Protein AF-A0A9P4R649-F1 (afdb_monomer_lite)

Organism: NCBI:txid682080

Radius of gyration: 27.43 Å; chains: 1; bounding box: 65×35×76 Å

Sequence (193 aa):
QYVDPAILAADLPTLTAQPEPQLADYHGGATSIAQLTAAKLKLYEWEYERWERRDIGKTNAAKHLYLIENKDTPHDRLTTLKKHLAPSDASRQRDLIVRYKNLQTPPRGKKIEEWLRSWVEVTNMCIAANVPETMGSRAQEDFLVACRTIDPEYGTSGPRALIVLEEAGSAIPSVEDYVSKSAQQSFALQQSN

Secondary structure (DSSP, 8-state):
----TTS-GGGS---PPPPPPPHHHHSTT--SGGGS-HHHHHHHHHHHHHHHTT-HHHHS-GGGGGGTTT--SHHHHHHHHHHHHSPPHHHHHHHHHHHHHHHTSPPSSS-HHHHHHHHHHHHHHHHHTT-GGGSTTHHHHHHHHHHTTT-TTHHHHHHHHHHHHHHTTPPPPPHHHHHHHHHHHHHHHHH--

Structure (mmCIF, N/CA/C/O backbone):
data_AF-A0A9P4R649-F1
#
_entry.id   AF-A0A9P4R649-F1
#
loop_
_atom_site.group_PDB
_atom_site.id
_atom_site.type_symbol
_atom_site.label_atom_id
_atom_site.label_alt_id
_atom_site.label_comp_id
_atom_site.label_asym_id
_atom_site.label_entity_id
_atom_site.label_seq_id
_atom_site.pdbx_PDB_ins_code
_atom_site.Cartn_x
_atom_site.Cartn_y
_atom_site.Cartn_z
_atom_site.occupancy
_atom_site.B_iso_or_equiv
_atom_site.auth_seq_id
_atom_site.auth_comp_id
_atom_site.auth_asym_id
_atom_site.auth_atom_id
_atom_site.pdbx_PDB_model_num
ATOM 1 N N . GLN A 1 1 ? 5.845 7.906 -24.563 1.00 53.00 1 GLN A N 1
ATOM 2 C CA . GLN A 1 1 ? 4.434 7.532 -24.350 1.00 53.00 1 GLN A CA 1
ATOM 3 C C . GLN A 1 1 ? 4.395 6.586 -23.155 1.00 53.00 1 GLN A C 1
ATOM 5 O O . GLN A 1 1 ? 5.318 5.791 -23.029 1.00 53.00 1 GLN A O 1
ATOM 10 N N . TYR A 1 2 ? 3.446 6.757 -22.235 1.00 52.22 2 TYR A N 1
ATOM 11 C CA . TYR A 1 2 ? 3.321 5.938 -21.021 1.00 52.22 2 TYR A CA 1
ATOM 12 C C . TYR A 1 2 ? 2.491 4.686 -21.333 1.00 52.22 2 TYR A C 1
ATOM 14 O O . TYR A 1 2 ? 1.495 4.798 -22.044 1.00 52.22 2 TYR A O 1
ATOM 22 N N . VAL A 1 3 ? 2.910 3.518 -20.837 1.00 60.03 3 VAL A N 1
ATOM 23 C CA . VAL A 1 3 ? 2.151 2.262 -20.955 1.00 60.03 3 VAL A CA 1
ATOM 24 C C . VAL A 1 3 ? 1.571 1.941 -19.599 1.00 60.03 3 VAL A C 1
ATOM 26 O O . VAL A 1 3 ? 2.323 1.634 -18.675 1.00 60.03 3 VAL A O 1
ATOM 29 N N . ASP A 1 4 ? 0.249 2.002 -19.492 1.00 68.06 4 ASP A N 1
ATOM 30 C CA . ASP A 1 4 ? -0.442 1.501 -18.315 1.00 68.06 4 ASP A CA 1
ATOM 31 C C . ASP A 1 4 ? -0.615 -0.026 -18.444 1.00 68.06 4 ASP A C 1
ATOM 33 O O . ASP A 1 4 ? -1.325 -0.490 -19.341 1.00 68.06 4 ASP A O 1
ATOM 37 N N . PRO A 1 5 ? 0.013 -0.835 -17.570 1.00 64.50 5 PRO A N 1
ATOM 38 C CA . PRO A 1 5 ? -0.128 -2.290 -17.583 1.00 64.50 5 PRO A CA 1
ATOM 39 C C . PRO A 1 5 ? -1.514 -2.781 -17.119 1.00 64.50 5 PRO A C 1
ATOM 41 O O . PRO A 1 5 ? -1.719 -3.987 -16.999 1.00 64.50 5 PRO A O 1
ATOM 44 N N . ALA A 1 6 ? -2.444 -1.891 -16.762 1.00 67.81 6 ALA A N 1
ATOM 45 C CA . ALA A 1 6 ? -3.839 -2.227 -16.479 1.00 67.81 6 ALA A CA 1
ATOM 46 C C . ALA A 1 6 ? -4.741 -2.217 -17.730 1.00 67.81 6 ALA A C 1
ATOM 48 O O . ALA A 1 6 ? -5.842 -2.760 -17.673 1.00 67.81 6 ALA A O 1
ATOM 49 N N . ILE A 1 7 ? -4.288 -1.639 -18.850 1.00 74.12 7 ILE A N 1
ATOM 50 C CA . ILE A 1 7 ? -5.046 -1.584 -20.109 1.00 74.12 7 ILE A CA 1
ATOM 51 C C . ILE A 1 7 ? -4.803 -2.869 -20.920 1.00 74.12 7 ILE A C 1
ATOM 53 O O . ILE A 1 7 ? -3.686 -3.403 -20.953 1.00 74.12 7 ILE A O 1
ATOM 57 N N . LEU A 1 8 ? -5.856 -3.378 -21.571 1.00 70.19 8 LEU A N 1
ATOM 58 C CA . LEU A 1 8 ? -5.776 -4.550 -22.445 1.00 70.19 8 LEU A CA 1
ATOM 59 C C . LEU A 1 8 ? -4.822 -4.285 -23.616 1.00 70.19 8 LEU A C 1
ATOM 61 O O . LEU A 1 8 ? -4.826 -3.209 -24.209 1.00 70.19 8 LEU A O 1
ATOM 65 N N . ALA A 1 9 ? -4.035 -5.297 -23.987 1.00 66.06 9 ALA A N 1
ATOM 66 C CA . ALA A 1 9 ? -3.040 -5.183 -25.057 1.00 66.06 9 ALA A CA 1
ATOM 67 C C . ALA A 1 9 ? -3.639 -4.728 -26.404 1.00 66.06 9 ALA A C 1
ATOM 69 O O . ALA A 1 9 ? -2.958 -4.062 -27.175 1.00 66.06 9 ALA A O 1
ATOM 70 N N . ALA A 1 10 ? -4.909 -5.062 -26.666 1.00 68.81 10 ALA A N 1
ATOM 71 C CA . ALA A 1 10 ? -5.627 -4.690 -27.886 1.00 68.81 10 ALA A CA 1
ATOM 72 C C . ALA A 1 10 ? -5.960 -3.189 -27.979 1.00 68.81 10 ALA A C 1
ATOM 74 O O . ALA A 1 10 ? -6.094 -2.669 -29.083 1.00 68.81 10 ALA A O 1
ATOM 75 N N . ASP A 1 11 ? -6.060 -2.502 -26.838 1.00 74.44 11 ASP A N 1
ATOM 76 C CA . ASP A 1 11 ? -6.449 -1.089 -26.757 1.00 74.44 11 ASP A CA 1
ATOM 77 C C . ASP A 1 11 ? -5.235 -0.158 -26.606 1.00 74.44 11 ASP A C 1
ATOM 79 O O . ASP A 1 11 ? -5.365 1.069 -26.591 1.00 74.44 11 ASP A O 1
ATOM 83 N N . LEU A 1 12 ? -4.035 -0.730 -26.480 1.00 67.50 12 LEU A N 1
ATOM 84 C CA . LEU A 1 12 ? -2.796 0.026 -26.389 1.00 67.50 12 LEU A CA 1
ATOM 85 C C . LEU A 1 12 ? -2.244 0.328 -27.787 1.00 67.50 12 LEU A C 1
ATOM 87 O O . LEU A 1 12 ? -2.227 -0.549 -28.652 1.00 67.50 12 LEU A O 1
ATOM 91 N N . PRO A 1 13 ? -1.715 1.544 -28.017 1.00 67.25 13 PRO A N 1
ATOM 92 C CA . PRO A 1 13 ? -0.959 1.809 -29.229 1.00 67.25 13 PRO A CA 1
ATOM 93 C C . PRO A 1 13 ? 0.225 0.838 -29.299 1.00 67.25 13 PRO A C 1
ATOM 95 O O . PRO A 1 13 ? 0.907 0.610 -28.297 1.00 67.25 13 PRO A O 1
ATOM 98 N N . THR A 1 14 ? 0.483 0.268 -30.478 1.00 62.91 14 THR A N 1
ATOM 99 C CA . THR A 1 14 ? 1.638 -0.609 -30.690 1.00 62.91 14 THR A CA 1
ATOM 100 C C . THR A 1 14 ? 2.917 0.190 -30.470 1.00 62.91 14 THR A C 1
ATOM 102 O O . THR A 1 14 ? 3.318 1.004 -31.299 1.00 62.91 14 THR A O 1
ATOM 105 N N . LEU A 1 15 ? 3.553 -0.026 -29.322 1.00 61.97 15 LEU A N 1
ATOM 106 C CA . LEU A 1 15 ? 4.810 0.616 -28.975 1.00 61.97 15 LEU A CA 1
ATOM 107 C C . LEU A 1 15 ? 5.950 -0.319 -29.336 1.00 61.97 15 LEU A C 1
ATOM 109 O O . LEU A 1 15 ? 6.267 -1.259 -28.609 1.00 61.97 15 LEU A O 1
ATOM 113 N N . THR A 1 16 ? 6.571 -0.044 -30.473 1.00 60.66 16 THR A N 1
ATOM 114 C CA . THR A 1 16 ? 7.840 -0.659 -30.840 1.00 60.66 16 THR A CA 1
ATOM 115 C C . THR A 1 16 ? 8.959 -0.038 -30.013 1.00 60.66 16 THR A C 1
ATOM 117 O O . THR A 1 16 ? 8.973 1.177 -29.778 1.00 60.66 16 THR A O 1
ATOM 120 N N . ALA A 1 17 ? 9.907 -0.870 -29.572 1.00 62.88 17 ALA A N 1
ATOM 121 C CA . ALA A 1 17 ? 11.129 -0.382 -28.950 1.00 62.88 17 ALA A CA 1
ATOM 122 C C . ALA A 1 17 ? 11.762 0.678 -29.863 1.00 62.88 17 ALA A C 1
ATOM 124 O O . ALA A 1 17 ? 11.872 0.480 -31.074 1.00 62.88 17 ALA A O 1
ATOM 125 N N . GLN A 1 18 ? 12.110 1.834 -29.294 1.00 67.19 18 GLN A N 1
ATOM 126 C CA . GLN A 1 18 ? 12.849 2.839 -30.050 1.00 67.19 18 GLN A CA 1
ATOM 127 C C . GLN A 1 18 ? 14.226 2.247 -30.381 1.00 67.19 18 GLN A C 1
ATOM 129 O O . GLN A 1 18 ? 14.852 1.681 -29.475 1.00 67.19 18 GLN A O 1
ATOM 134 N N . PRO A 1 19 ? 14.679 2.336 -31.642 1.00 73.00 19 PRO A N 1
ATOM 135 C CA . PRO A 1 19 ? 15.980 1.813 -32.025 1.00 73.00 19 PRO A CA 1
ATOM 136 C C . PRO A 1 19 ? 17.078 2.497 -31.206 1.00 73.00 19 PRO A C 1
ATOM 138 O O . PRO A 1 19 ? 16.958 3.668 -30.840 1.00 73.00 19 PRO A O 1
ATOM 141 N N . GLU A 1 20 ? 18.122 1.739 -30.880 1.00 80.88 20 GLU A N 1
ATOM 142 C CA . GLU A 1 20 ? 19.315 2.273 -30.228 1.00 80.88 20 GLU A CA 1
ATOM 143 C C . GLU A 1 20 ? 19.930 3.370 -31.112 1.00 80.88 20 GLU A C 1
ATOM 145 O O . GLU A 1 20 ? 20.161 3.097 -32.295 1.00 80.88 20 GLU A O 1
ATOM 150 N N . PRO A 1 21 ? 20.199 4.579 -30.579 1.00 84.44 21 PRO A N 1
ATOM 151 C CA . PRO A 1 21 ? 20.824 5.650 -31.347 1.00 84.44 21 PRO A CA 1
ATOM 152 C C . PRO A 1 21 ? 22.144 5.183 -31.962 1.00 84.44 21 PRO A C 1
ATOM 154 O O . PRO A 1 21 ? 23.010 4.676 -31.251 1.00 84.44 21 PRO A O 1
ATOM 157 N N . GLN A 1 22 ? 22.316 5.355 -33.271 1.00 85.25 22 GLN A N 1
ATOM 158 C CA . GLN A 1 22 ? 23.538 4.968 -33.968 1.00 85.25 22 GLN A CA 1
ATOM 159 C C . GLN A 1 22 ? 24.384 6.202 -34.276 1.00 85.25 22 GLN A C 1
ATOM 161 O O . GLN A 1 22 ? 23.875 7.260 -34.634 1.00 85.25 22 GLN A O 1
ATOM 166 N N . LEU A 1 23 ? 25.713 6.068 -34.234 1.00 83.69 23 LEU A N 1
ATOM 167 C CA . LEU A 1 23 ? 26.629 7.154 -34.623 1.00 83.69 23 LEU A CA 1
ATOM 168 C C . LEU A 1 23 ? 26.366 7.639 -36.064 1.00 83.69 23 LEU A C 1
ATOM 170 O O . LEU A 1 23 ? 26.504 8.830 -36.365 1.00 83.69 23 LEU A O 1
ATOM 174 N N . ALA A 1 24 ? 25.930 6.717 -36.928 1.00 83.81 24 ALA A N 1
ATOM 175 C CA . ALA A 1 24 ? 25.550 6.970 -38.313 1.00 83.81 24 ALA A CA 1
ATOM 176 C C . ALA A 1 24 ? 24.374 7.954 -38.464 1.00 83.81 24 ALA A C 1
ATOM 178 O O . ALA A 1 24 ? 24.309 8.651 -39.478 1.00 83.81 24 ALA A O 1
ATOM 179 N N . ASP A 1 25 ? 23.502 8.070 -37.455 1.00 82.62 25 ASP A N 1
ATOM 180 C CA . ASP A 1 25 ? 22.349 8.981 -37.463 1.00 82.62 25 ASP A CA 1
ATOM 181 C C . ASP A 1 25 ? 22.784 10.456 -37.372 1.00 82.62 25 ASP A C 1
ATOM 183 O O . ASP A 1 25 ? 22.100 11.358 -37.857 1.00 82.62 25 ASP A O 1
ATOM 187 N N . TYR A 1 26 ? 23.967 10.715 -36.805 1.00 80.69 26 TYR A N 1
ATOM 188 C CA . TYR A 1 26 ? 24.509 12.063 -36.607 1.00 80.69 26 TYR A CA 1
ATOM 189 C C . TYR A 1 26 ? 25.595 12.405 -37.634 1.00 80.69 26 TYR A C 1
ATOM 191 O O . TYR A 1 26 ? 25.851 13.585 -37.905 1.00 80.69 26 TYR A O 1
ATOM 199 N N . HIS A 1 27 ? 26.235 11.404 -38.240 1.00 79.00 27 HIS A N 1
ATOM 200 C CA . HIS A 1 27 ? 27.166 11.578 -39.352 1.00 79.00 27 HIS A CA 1
ATOM 201 C C . HIS A 1 27 ? 27.149 10.344 -40.264 1.00 79.00 27 HIS A C 1
ATOM 203 O O . HIS A 1 27 ? 27.545 9.260 -39.847 1.00 79.00 27 HIS A O 1
ATOM 209 N N . GLY A 1 28 ? 26.746 10.516 -41.528 1.00 80.06 28 GLY A N 1
ATOM 210 C CA . GLY A 1 28 ? 26.622 9.411 -42.483 1.00 80.06 28 GLY A CA 1
ATOM 211 C C . GLY A 1 28 ? 27.902 8.574 -42.581 1.00 80.06 28 GLY A C 1
ATOM 212 O O . GLY A 1 28 ? 28.984 9.110 -42.823 1.00 80.06 28 GLY A O 1
ATOM 213 N N . GLY A 1 29 ? 27.777 7.266 -42.349 1.00 74.94 29 GLY A N 1
ATOM 214 C CA . GLY A 1 29 ? 28.896 6.318 -42.371 1.00 74.94 29 GLY A CA 1
ATOM 215 C C . GLY A 1 29 ? 29.821 6.367 -41.151 1.00 74.94 29 GLY A C 1
ATOM 216 O O . GLY A 1 29 ? 30.878 5.739 -41.185 1.00 74.94 29 GLY A O 1
ATOM 217 N N . ALA A 1 30 ? 29.463 7.097 -40.088 1.00 77.25 30 ALA A N 1
ATOM 218 C CA . ALA A 1 30 ? 30.271 7.127 -38.879 1.00 77.25 30 ALA A CA 1
ATOM 219 C C . ALA A 1 30 ? 30.210 5.791 -38.127 1.00 77.25 30 ALA A C 1
ATOM 221 O O . ALA A 1 30 ? 29.139 5.307 -37.768 1.00 77.25 30 ALA A O 1
ATOM 222 N N . THR A 1 31 ? 31.382 5.226 -37.861 1.00 80.56 31 THR A N 1
ATOM 223 C CA . THR A 1 31 ? 31.583 3.995 -37.083 1.00 80.56 31 THR A CA 1
ATOM 224 C C . THR A 1 31 ? 32.325 4.255 -35.775 1.00 80.56 31 THR A C 1
ATOM 226 O O . THR A 1 31 ? 32.495 3.343 -34.970 1.00 80.56 31 THR A O 1
ATOM 229 N N . SER A 1 32 ? 32.774 5.495 -35.546 1.00 82.12 32 SER A N 1
ATOM 230 C CA . SER A 1 32 ? 33.517 5.892 -34.350 1.00 82.12 32 SER A CA 1
ATOM 231 C C . SER A 1 32 ? 33.129 7.288 -33.871 1.00 82.12 32 SER A C 1
ATOM 233 O O . SER A 1 32 ? 32.938 8.204 -34.671 1.00 82.12 32 SER A O 1
ATOM 235 N N . ILE A 1 33 ? 33.096 7.472 -32.547 1.00 82.06 33 ILE A N 1
ATOM 236 C CA . ILE A 1 33 ? 32.849 8.766 -31.889 1.00 82.06 33 ILE A CA 1
ATOM 237 C C . ILE A 1 33 ? 33.845 9.853 -32.315 1.00 82.06 33 ILE A C 1
ATOM 239 O O . ILE A 1 33 ? 33.506 11.032 -32.313 1.00 82.06 33 ILE A O 1
ATOM 243 N N . ALA A 1 34 ? 35.050 9.465 -32.746 1.00 83.44 34 ALA A N 1
ATOM 244 C CA . ALA A 1 34 ? 36.075 10.391 -33.225 1.00 83.44 34 ALA A CA 1
ATOM 245 C C . ALA A 1 34 ? 35.693 11.086 -34.546 1.00 83.44 34 ALA A C 1
ATOM 247 O O . ALA A 1 34 ? 36.282 12.103 -34.900 1.00 83.44 34 ALA A O 1
ATOM 248 N N . GLN A 1 35 ? 34.718 10.542 -35.280 1.00 83.50 35 GLN A N 1
ATOM 249 C CA . GLN A 1 35 ? 34.216 11.102 -36.538 1.00 83.50 35 GLN A CA 1
ATOM 250 C C . GLN A 1 35 ? 33.089 12.123 -36.309 1.00 83.50 35 GLN A C 1
ATOM 252 O O . GLN A 1 35 ? 32.627 12.765 -37.253 1.00 83.50 35 GLN A O 1
ATOM 257 N N . LEU A 1 36 ? 32.641 12.294 -35.061 1.00 84.88 36 LEU A N 1
ATOM 258 C CA . LEU A 1 36 ? 31.624 13.268 -34.685 1.00 84.88 36 LEU A CA 1
ATOM 259 C C . LEU A 1 36 ? 32.276 14.582 -34.252 1.00 84.88 36 LEU A C 1
ATOM 261 O O . LEU A 1 36 ? 33.288 14.614 -33.556 1.00 84.88 36 LEU A O 1
ATOM 265 N N . THR A 1 37 ? 31.653 15.700 -34.622 1.00 89.19 37 THR A N 1
ATOM 266 C CA . THR A 1 37 ? 32.001 16.996 -34.031 1.00 89.19 37 THR A CA 1
ATOM 267 C C . THR A 1 37 ? 31.576 17.028 -32.565 1.00 89.19 37 THR A C 1
ATOM 269 O O . THR A 1 37 ? 30.626 16.350 -32.176 1.00 89.19 37 THR A O 1
ATOM 272 N N . ALA A 1 38 ? 32.205 17.879 -31.750 1.00 87.50 38 ALA A N 1
ATOM 273 C CA . ALA A 1 38 ? 31.878 17.996 -30.325 1.00 87.50 38 ALA A CA 1
ATOM 274 C C . ALA A 1 38 ? 30.381 18.265 -30.053 1.00 87.50 38 ALA A C 1
AT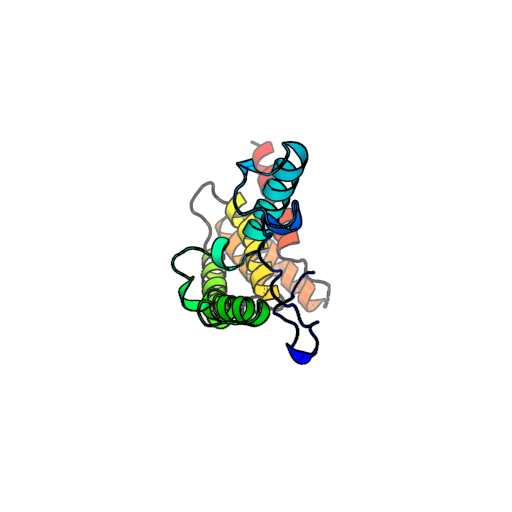OM 276 O O . ALA A 1 38 ? 29.830 17.775 -29.072 1.00 87.50 38 ALA A O 1
ATOM 277 N N . ALA A 1 39 ? 29.702 19.011 -30.934 1.00 87.31 39 ALA A N 1
ATOM 278 C CA . ALA A 1 39 ? 28.263 19.254 -30.828 1.00 87.31 39 ALA A CA 1
ATOM 279 C C . ALA A 1 39 ? 27.426 17.993 -31.115 1.00 87.31 39 ALA A C 1
ATOM 281 O O . ALA A 1 39 ? 26.457 17.728 -30.409 1.00 87.31 39 ALA A O 1
ATOM 282 N N . LYS A 1 40 ? 27.812 17.200 -32.123 1.00 86.94 40 LYS A N 1
ATOM 283 C CA . LYS A 1 40 ? 27.126 15.951 -32.485 1.00 86.94 40 LYS A CA 1
ATOM 284 C C . LYS A 1 40 ? 27.390 14.835 -31.479 1.00 86.94 40 LYS A C 1
ATOM 286 O O . LYS A 1 40 ? 26.475 14.083 -31.176 1.00 86.94 40 LYS A O 1
ATOM 291 N N . LEU A 1 41 ? 28.603 14.773 -30.926 1.00 87.38 41 LEU A N 1
ATOM 292 C CA . LEU A 1 41 ? 28.950 13.850 -29.850 1.00 87.38 41 LEU A CA 1
ATOM 293 C C . LEU A 1 41 ? 28.082 14.102 -28.613 1.00 87.38 41 LEU A C 1
ATOM 295 O O . LEU A 1 41 ? 27.449 13.176 -28.126 1.00 87.38 41 LEU A O 1
ATOM 299 N N . LYS A 1 42 ? 27.966 15.362 -28.171 1.00 87.50 42 LYS A N 1
ATOM 300 C CA . LYS A 1 42 ? 27.095 15.719 -27.039 1.00 87.50 42 LYS A CA 1
ATOM 301 C C . LYS A 1 42 ? 25.630 15.353 -27.272 1.00 87.50 42 LYS A C 1
ATOM 303 O O . LYS A 1 42 ? 24.946 14.949 -26.337 1.00 87.50 42 LYS A O 1
ATOM 308 N N . LEU A 1 43 ? 25.136 15.528 -28.499 1.00 86.88 43 LEU A N 1
ATOM 309 C CA . LEU A 1 43 ? 23.766 15.153 -28.840 1.00 86.88 43 LEU A CA 1
ATOM 310 C C . LEU A 1 43 ? 23.582 13.630 -28.802 1.00 86.88 43 LEU A C 1
ATOM 312 O O . LEU A 1 43 ? 22.635 13.163 -28.178 1.00 86.88 43 LEU A O 1
ATOM 316 N N . TYR A 1 44 ? 24.512 12.875 -29.394 1.00 87.19 44 TYR A N 1
ATOM 317 C CA . TYR A 1 44 ? 24.532 11.412 -29.333 1.00 87.19 44 TYR A CA 1
ATOM 318 C C . TYR A 1 44 ? 24.569 10.901 -27.888 1.00 87.19 44 TYR A C 1
ATOM 320 O O . TYR A 1 44 ? 23.746 10.073 -27.520 1.00 87.19 44 TYR A O 1
ATOM 328 N N . GLU A 1 45 ? 25.466 11.426 -27.048 1.00 87.00 45 GLU A N 1
ATOM 329 C CA . GLU A 1 45 ? 25.576 11.044 -25.633 1.00 87.00 45 GLU A CA 1
ATOM 330 C C . GLU A 1 45 ? 24.260 11.286 -24.882 1.00 87.00 45 GLU A C 1
ATOM 332 O O . GLU A 1 45 ? 23.772 10.400 -24.182 1.00 87.00 45 GLU A O 1
ATOM 337 N N . TRP A 1 46 ? 23.634 12.452 -25.075 1.00 86.81 46 TRP A N 1
ATOM 338 C CA . TRP A 1 46 ? 22.350 12.767 -24.450 1.00 86.81 46 TRP A CA 1
ATOM 339 C C . TRP A 1 46 ? 21.219 11.848 -24.925 1.00 86.81 46 TRP A C 1
ATOM 341 O O . TRP A 1 46 ? 20.409 11.395 -24.112 1.00 86.81 46 TRP A O 1
ATOM 351 N N . GLU A 1 47 ? 21.139 11.556 -26.226 1.00 84.12 47 GLU A N 1
ATOM 352 C CA . GLU A 1 47 ? 20.115 10.658 -26.767 1.00 84.12 47 GLU A CA 1
ATOM 353 C C . GLU A 1 47 ? 20.346 9.205 -26.349 1.00 84.12 47 GLU A C 1
ATOM 355 O O . GLU A 1 47 ? 19.382 8.527 -25.987 1.00 84.12 47 GLU A O 1
ATOM 360 N N . TYR A 1 48 ? 21.601 8.760 -26.299 1.00 84.50 48 TYR A N 1
ATOM 361 C CA . TYR A 1 48 ? 21.991 7.438 -25.826 1.00 84.50 48 TYR A CA 1
ATOM 362 C C . TYR A 1 48 ? 21.676 7.258 -24.339 1.00 84.50 48 TYR A C 1
ATOM 364 O O . TYR A 1 48 ? 20.988 6.305 -23.986 1.00 84.50 48 TYR A O 1
ATOM 372 N N . GLU A 1 49 ? 22.057 8.197 -23.463 1.00 81.88 49 GLU A N 1
ATOM 373 C CA . GLU A 1 49 ? 21.683 8.152 -22.040 1.00 81.88 49 GLU A CA 1
ATOM 374 C C . GLU A 1 49 ? 20.158 8.138 -21.852 1.00 81.88 49 GLU A C 1
ATOM 376 O O . GLU A 1 49 ? 19.605 7.447 -20.990 1.00 81.88 49 GLU A O 1
ATOM 381 N N . ARG A 1 50 ? 19.443 8.923 -22.662 1.00 81.44 50 ARG A N 1
ATOM 382 C CA . ARG A 1 50 ? 17.983 9.010 -22.612 1.00 81.44 50 ARG A CA 1
ATOM 383 C C . ARG A 1 50 ? 17.309 7.740 -23.128 1.00 81.44 50 ARG A C 1
ATOM 385 O O . ARG A 1 50 ? 16.230 7.407 -22.636 1.00 81.44 50 ARG A O 1
ATOM 392 N N . TRP A 1 51 ? 17.888 7.068 -24.118 1.00 81.62 51 TRP A N 1
ATOM 393 C CA . TRP A 1 51 ? 17.461 5.750 -24.584 1.00 81.62 51 TRP A CA 1
ATOM 394 C C . TRP A 1 51 ? 17.749 4.690 -23.515 1.00 81.62 51 TRP A C 1
ATOM 396 O O . TRP A 1 51 ? 16.845 3.957 -23.120 1.00 81.62 51 TRP A O 1
ATOM 406 N N . GLU A 1 52 ? 18.955 4.711 -22.950 1.00 76.25 52 GLU A N 1
ATOM 407 C CA . GLU A 1 52 ? 19.427 3.788 -21.923 1.00 76.25 52 GLU A CA 1
ATOM 408 C C . GLU A 1 52 ? 18.521 3.783 -20.686 1.00 76.25 52 GLU A C 1
ATOM 410 O O . GLU A 1 52 ? 18.107 2.725 -20.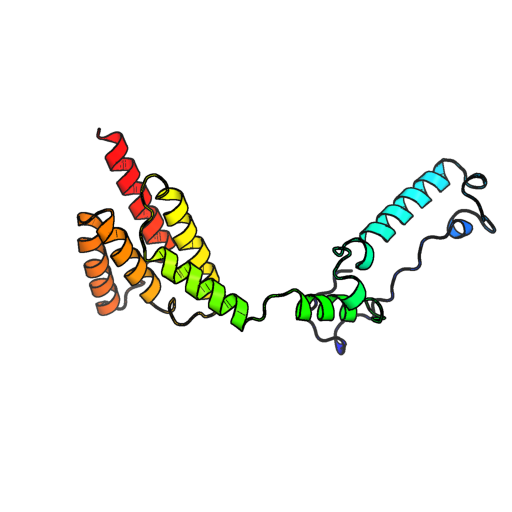216 1.00 76.25 52 GLU A O 1
ATOM 415 N N . ARG A 1 53 ? 18.139 4.967 -20.193 1.00 72.38 53 ARG A N 1
ATOM 416 C CA . ARG A 1 53 ? 17.231 5.105 -19.040 1.00 72.38 53 ARG A CA 1
ATOM 417 C C . ARG A 1 53 ? 15.805 4.626 -19.307 1.00 72.38 53 ARG A C 1
ATOM 419 O O . ARG A 1 53 ? 15.054 4.425 -18.356 1.00 72.38 53 ARG A O 1
ATOM 426 N N . ARG A 1 54 ? 15.392 4.507 -20.571 1.00 72.00 54 ARG A N 1
ATOM 427 C CA . ARG A 1 54 ? 14.055 4.012 -20.935 1.00 72.00 54 ARG A CA 1
ATOM 428 C C . ARG A 1 54 ? 14.010 2.509 -21.134 1.00 72.00 54 ARG A C 1
ATOM 430 O O . ARG A 1 54 ? 12.907 1.965 -21.203 1.00 72.00 54 ARG A O 1
ATOM 437 N N . ASP A 1 55 ? 15.158 1.850 -21.235 1.00 74.00 55 ASP A N 1
ATOM 438 C CA . ASP A 1 55 ? 15.174 0.405 -21.335 1.00 74.00 55 ASP A CA 1
ATOM 439 C C . ASP A 1 55 ? 14.775 -0.232 -19.994 1.00 74.00 55 ASP A C 1
ATOM 441 O O . ASP A 1 55 ? 15.363 0.005 -18.933 1.00 74.00 55 ASP A O 1
ATOM 445 N N . ILE A 1 56 ? 13.732 -1.059 -20.050 1.00 70.69 56 ILE A N 1
ATOM 446 C CA . ILE A 1 56 ? 13.195 -1.762 -18.880 1.00 70.69 56 ILE A CA 1
ATOM 447 C C . ILE A 1 56 ? 14.225 -2.773 -18.354 1.00 70.69 56 ILE A C 1
ATOM 449 O O . ILE A 1 56 ? 14.277 -3.019 -17.152 1.00 70.69 56 ILE A O 1
ATOM 453 N N . GLY A 1 57 ? 15.073 -3.331 -19.228 1.00 67.88 57 GLY A N 1
ATOM 454 C CA . GLY A 1 57 ? 16.164 -4.217 -18.827 1.00 67.88 57 GLY A CA 1
ATOM 455 C C . GLY A 1 57 ? 17.149 -3.515 -17.899 1.00 67.88 57 GLY A C 1
ATOM 456 O O . GLY A 1 57 ? 17.429 -4.002 -16.810 1.00 67.88 57 GLY A O 1
ATOM 457 N N . LYS A 1 58 ? 17.609 -2.322 -18.271 1.00 70.56 58 LYS A N 1
ATOM 458 C CA . LYS A 1 58 ? 18.599 -1.571 -17.481 1.00 70.56 58 LYS A CA 1
ATOM 459 C C . LYS A 1 58 ? 18.065 -0.968 -16.180 1.00 70.56 58 LYS A C 1
ATOM 461 O O . LYS A 1 58 ? 18.840 -0.732 -15.258 1.00 70.56 58 LYS A O 1
ATOM 466 N N . THR A 1 59 ? 16.758 -0.733 -16.082 1.00 71.06 59 THR A N 1
ATOM 467 C CA . THR A 1 59 ? 16.119 -0.201 -14.862 1.00 71.06 59 THR A CA 1
ATOM 468 C C . THR A 1 59 ? 15.642 -1.288 -13.893 1.00 71.06 59 THR A C 1
ATOM 470 O O . THR A 1 59 ? 15.335 -0.991 -12.738 1.00 71.06 59 THR A O 1
ATOM 473 N N . ASN A 1 60 ? 15.608 -2.552 -14.323 1.00 71.31 60 ASN A N 1
ATOM 474 C CA . ASN A 1 60 ? 15.252 -3.684 -13.475 1.00 71.31 60 ASN A CA 1
ATOM 475 C C . ASN A 1 60 ? 16.460 -4.178 -12.660 1.00 71.31 60 ASN A C 1
ATOM 477 O O . ASN A 1 60 ? 17.597 -4.188 -13.129 1.00 71.31 60 ASN A O 1
ATOM 481 N N . ALA A 1 61 ? 16.222 -4.652 -11.435 1.00 74.12 61 ALA A N 1
ATOM 482 C CA . ALA A 1 61 ? 17.265 -5.306 -10.655 1.00 74.12 61 ALA A CA 1
ATOM 483 C C . ALA A 1 61 ? 17.773 -6.551 -11.404 1.00 74.12 61 ALA A C 1
ATOM 485 O O . ALA A 1 61 ? 16.974 -7.389 -11.822 1.00 74.12 61 ALA A O 1
ATOM 486 N N . ALA A 1 62 ? 19.098 -6.713 -11.506 1.00 71.38 62 ALA A N 1
ATOM 487 C CA . ALA A 1 62 ? 19.746 -7.761 -12.311 1.00 71.38 62 ALA A CA 1
ATOM 488 C C . ALA A 1 62 ? 19.182 -9.179 -12.075 1.00 71.38 62 ALA A C 1
ATOM 490 O O . ALA A 1 62 ? 19.048 -9.976 -13.000 1.00 71.38 62 ALA A O 1
ATOM 491 N N . LYS A 1 63 ? 18.761 -9.474 -10.839 1.00 75.25 63 LYS A N 1
ATOM 492 C CA . LYS A 1 63 ? 18.153 -10.754 -10.443 1.00 75.25 63 LYS A CA 1
ATOM 493 C C . LYS A 1 63 ? 16.802 -11.067 -11.101 1.00 75.25 63 LYS A C 1
ATOM 495 O O . LYS A 1 63 ? 16.327 -12.183 -10.951 1.00 75.25 63 LYS A O 1
ATOM 500 N N . HIS A 1 64 ? 16.159 -10.117 -11.775 1.00 79.06 64 HIS A N 1
ATOM 501 C CA . HIS A 1 64 ? 14.838 -10.274 -12.396 1.00 79.06 64 HIS A CA 1
ATOM 502 C C . HIS A 1 64 ? 14.871 -10.165 -13.926 1.00 79.06 64 HIS A C 1
ATOM 504 O O . HIS A 1 64 ? 13.818 -10.235 -14.556 1.00 79.06 64 HIS A O 1
ATOM 510 N N . LEU A 1 65 ? 16.055 -10.025 -14.534 1.00 81.69 65 LEU A N 1
ATOM 511 C CA . LEU A 1 65 ? 16.207 -9.912 -15.990 1.00 81.69 65 LEU A CA 1
ATOM 512 C C . LEU A 1 65 ? 15.693 -11.150 -16.736 1.00 81.69 65 LEU A C 1
ATOM 514 O O . LEU A 1 65 ? 15.047 -11.013 -17.772 1.00 81.69 65 LEU A O 1
ATOM 518 N N . TYR A 1 66 ? 15.864 -12.340 -16.151 1.00 83.19 66 TYR A N 1
ATOM 519 C CA . TYR A 1 66 ? 15.370 -13.600 -16.718 1.00 83.19 66 TYR A CA 1
ATOM 520 C C . TYR A 1 66 ? 13.842 -13.618 -16.933 1.00 83.19 66 TYR A C 1
ATOM 522 O O . TYR A 1 66 ? 13.337 -14.384 -17.748 1.00 83.19 66 TYR A O 1
ATOM 530 N N . LEU A 1 67 ? 13.084 -12.773 -16.216 1.00 83.38 67 LEU A N 1
ATOM 531 C CA . LEU A 1 67 ? 11.626 -12.687 -16.359 1.00 83.38 67 LEU A CA 1
ATOM 532 C C . LEU A 1 67 ? 11.200 -11.987 -17.658 1.00 83.38 67 LEU A C 1
ATOM 534 O O . LEU A 1 67 ? 10.067 -12.169 -18.101 1.00 83.38 67 LEU A O 1
ATOM 538 N N . ILE A 1 68 ? 12.078 -11.177 -18.258 1.00 86.06 68 ILE A N 1
ATOM 539 C CA . ILE A 1 68 ? 11.758 -10.315 -19.407 1.00 86.06 68 ILE A CA 1
ATOM 540 C C . ILE A 1 68 ? 12.587 -10.610 -20.662 1.00 86.06 68 ILE A C 1
ATOM 542 O O . ILE A 1 68 ? 12.326 -10.010 -21.701 1.00 86.06 68 ILE A O 1
ATOM 546 N N . GLU A 1 69 ? 13.542 -11.539 -20.582 1.00 80.69 69 GLU A N 1
ATOM 547 C CA . GLU A 1 69 ? 14.496 -11.868 -21.651 1.00 80.69 69 GLU A CA 1
ATOM 548 C C . GLU A 1 69 ? 13.813 -12.309 -22.957 1.00 80.69 69 GLU A C 1
ATOM 550 O O . GLU A 1 69 ? 14.180 -11.849 -24.031 1.00 80.69 69 GLU A O 1
ATOM 555 N N . ASN A 1 70 ? 12.743 -13.104 -22.861 1.00 81.50 70 ASN A N 1
ATOM 556 C CA . ASN A 1 70 ? 11.991 -13.623 -24.015 1.00 81.50 70 ASN A CA 1
ATOM 557 C C . ASN A 1 70 ? 10.702 -12.832 -24.304 1.00 81.50 70 ASN A C 1
ATOM 559 O O . ASN A 1 70 ? 9.702 -13.408 -24.735 1.00 81.50 70 ASN A O 1
ATOM 563 N N . LYS A 1 71 ? 10.659 -11.542 -23.951 1.00 82.06 71 LYS A N 1
ATOM 564 C CA . LYS A 1 71 ? 9.477 -10.688 -24.137 1.00 82.06 71 LYS A CA 1
ATOM 565 C C . LYS A 1 71 ? 9.770 -9.601 -25.161 1.00 82.06 71 LYS A C 1
ATOM 567 O O . LYS A 1 71 ? 10.624 -8.738 -24.932 1.00 82.06 71 LYS A O 1
ATOM 572 N N . ASP A 1 72 ? 9.013 -9.634 -26.250 1.00 78.50 72 ASP A N 1
ATOM 573 C CA . ASP A 1 72 ? 9.240 -8.780 -27.418 1.00 78.50 72 ASP A CA 1
ATOM 574 C C . ASP A 1 72 ? 8.729 -7.354 -27.210 1.00 78.50 72 ASP A C 1
ATOM 576 O O . ASP A 1 72 ? 9.326 -6.397 -27.703 1.00 78.50 72 ASP A O 1
ATOM 580 N N . THR A 1 73 ? 7.649 -7.186 -26.441 1.00 78.81 73 THR A N 1
ATOM 581 C CA . THR A 1 73 ? 7.028 -5.874 -26.240 1.00 78.81 73 THR A CA 1
ATOM 582 C C . THR A 1 73 ? 7.280 -5.317 -24.835 1.00 78.81 73 THR A C 1
ATOM 584 O O . THR A 1 73 ? 7.308 -6.066 -23.851 1.00 78.81 73 THR A O 1
ATOM 587 N N . PRO A 1 74 ? 7.406 -3.983 -24.684 1.00 79.75 74 PRO A N 1
ATOM 588 C CA . PRO A 1 74 ? 7.435 -3.345 -23.370 1.00 79.75 74 PRO A CA 1
ATOM 589 C C . PRO A 1 74 ? 6.215 -3.695 -22.505 1.00 79.75 74 PRO A C 1
ATOM 591 O O . PRO A 1 74 ? 6.353 -3.845 -21.293 1.00 79.75 74 PRO A O 1
ATOM 594 N N . HIS A 1 75 ? 5.036 -3.871 -23.113 1.00 78.38 75 HIS A N 1
ATOM 595 C CA . HIS A 1 75 ? 3.820 -4.279 -22.403 1.00 78.38 75 HIS A CA 1
ATOM 596 C C . HIS A 1 75 ? 3.947 -5.684 -21.811 1.00 78.38 75 HIS A C 1
ATOM 598 O O . HIS A 1 75 ? 3.681 -5.864 -20.624 1.00 78.38 75 HIS A O 1
ATOM 604 N N . ASP A 1 76 ? 4.444 -6.655 -22.579 1.00 78.81 76 ASP A N 1
ATOM 605 C CA . ASP A 1 76 ? 4.656 -8.019 -22.089 1.00 78.81 76 ASP A CA 1
ATOM 606 C C . ASP A 1 76 ? 5.692 -8.067 -20.966 1.00 78.81 76 ASP A C 1
ATOM 608 O O . ASP A 1 76 ? 5.514 -8.789 -19.979 1.00 78.81 76 ASP A O 1
ATOM 612 N N . ARG A 1 77 ? 6.761 -7.268 -21.086 1.00 84.31 77 ARG A N 1
ATOM 613 C CA . ARG A 1 77 ? 7.777 -7.105 -20.037 1.00 84.31 77 ARG A CA 1
ATOM 614 C C . ARG A 1 77 ? 7.150 -6.559 -18.757 1.00 84.31 77 ARG A C 1
ATOM 616 O O . ARG A 1 77 ? 7.310 -7.165 -17.700 1.00 84.31 77 ARG A O 1
ATOM 623 N N . LEU A 1 78 ? 6.390 -5.466 -18.845 1.00 80.88 78 LEU A N 1
ATOM 624 C CA . LEU A 1 78 ? 5.741 -4.830 -17.692 1.00 80.88 78 LEU A CA 1
ATOM 625 C C . LEU A 1 78 ? 4.685 -5.731 -17.048 1.00 80.88 78 LEU A C 1
ATOM 627 O O . LEU A 1 78 ? 4.668 -5.867 -15.827 1.00 80.88 78 LEU A O 1
ATOM 631 N N . THR A 1 79 ? 3.844 -6.391 -17.841 1.00 79.25 79 THR A N 1
ATOM 632 C CA . THR A 1 79 ? 2.816 -7.311 -17.336 1.00 79.25 79 THR A CA 1
ATOM 633 C C . THR A 1 79 ? 3.440 -8.536 -16.665 1.00 79.25 79 THR A C 1
ATOM 635 O O . THR A 1 79 ? 2.979 -8.969 -15.607 1.00 79.25 79 THR A O 1
ATOM 638 N N . THR A 1 80 ? 4.537 -9.064 -17.218 1.00 82.44 80 THR A N 1
ATOM 639 C CA . THR A 1 80 ? 5.274 -10.185 -16.613 1.00 82.44 80 THR A CA 1
ATOM 640 C C . THR A 1 80 ? 5.937 -9.767 -15.303 1.00 82.44 80 THR A C 1
ATOM 642 O O . THR A 1 80 ? 5.776 -10.449 -14.291 1.00 82.44 80 THR A O 1
ATOM 645 N N . LEU A 1 81 ? 6.614 -8.616 -15.274 1.00 82.00 81 LEU A N 1
ATOM 646 C CA . LEU A 1 81 ? 7.193 -8.081 -14.040 1.00 82.00 81 LEU A CA 1
ATOM 647 C C . LEU A 1 81 ? 6.116 -7.820 -12.987 1.00 82.00 81 LEU A C 1
ATOM 649 O O . LEU A 1 81 ? 6.284 -8.228 -11.843 1.00 82.00 81 LEU A O 1
ATOM 653 N N . LYS A 1 82 ? 4.978 -7.235 -13.370 1.00 79.38 82 LYS A N 1
ATOM 654 C CA . LYS A 1 82 ? 3.829 -7.041 -12.477 1.00 79.38 82 LYS A CA 1
ATOM 655 C C . LYS A 1 82 ? 3.346 -8.375 -11.908 1.00 79.38 82 LYS A C 1
ATOM 657 O O . LYS A 1 82 ? 3.184 -8.482 -10.704 1.00 79.38 82 LYS A O 1
ATOM 662 N N . LYS A 1 83 ? 3.191 -9.415 -12.728 1.00 78.88 83 LYS A N 1
ATOM 663 C CA . LYS A 1 83 ? 2.744 -10.741 -12.268 1.00 78.88 83 LYS A CA 1
ATOM 664 C C . LYS A 1 83 ? 3.711 -11.405 -11.278 1.00 78.88 83 LYS A C 1
ATOM 666 O O . LYS A 1 83 ? 3.260 -12.096 -10.371 1.00 78.88 83 LYS A O 1
ATOM 671 N N . HIS A 1 84 ? 5.017 -11.247 -11.482 1.00 72.25 84 HIS A N 1
ATOM 672 C CA . HIS A 1 84 ? 6.041 -11.957 -10.707 1.00 72.25 84 HIS A CA 1
ATOM 673 C C . HIS A 1 84 ? 6.586 -11.168 -9.511 1.00 72.25 84 HIS A C 1
ATOM 675 O O . HIS A 1 84 ? 7.062 -11.779 -8.556 1.00 72.25 84 HIS A O 1
ATOM 681 N N . LEU A 1 85 ? 6.552 -9.835 -9.569 1.00 74.50 85 LEU A N 1
ATOM 682 C CA . LEU A 1 85 ? 7.128 -8.949 -8.554 1.00 74.50 85 LEU A CA 1
ATOM 683 C C . LEU A 1 85 ? 6.074 -8.197 -7.746 1.00 74.50 85 LEU A C 1
ATOM 685 O O . LEU A 1 85 ? 6.382 -7.764 -6.636 1.00 74.50 85 LEU A O 1
ATOM 689 N N . ALA A 1 86 ? 4.846 -8.041 -8.254 1.00 67.88 86 ALA A N 1
ATOM 690 C CA . ALA A 1 86 ? 3.765 -7.590 -7.393 1.00 67.88 86 ALA A CA 1
ATOM 691 C C . ALA A 1 86 ? 3.391 -8.748 -6.455 1.00 67.88 86 ALA A C 1
ATOM 693 O O . ALA A 1 86 ? 3.144 -9.863 -6.930 1.00 67.88 86 ALA A O 1
ATOM 694 N N . PRO A 1 87 ? 3.327 -8.523 -5.132 1.00 63.78 87 PRO A N 1
ATOM 695 C CA . PRO A 1 87 ? 2.676 -9.466 -4.240 1.00 63.78 87 PRO A CA 1
ATOM 696 C C . PRO A 1 87 ? 1.286 -9.775 -4.798 1.00 63.78 87 PRO A C 1
ATOM 698 O O . PRO A 1 87 ? 0.567 -8.848 -5.177 1.00 63.78 87 PRO A O 1
ATOM 701 N N . SER A 1 88 ? 0.904 -11.056 -4.860 1.00 64.31 88 SER A N 1
ATOM 702 C CA . SER A 1 88 ? -0.476 -11.404 -5.216 1.00 64.31 88 SER A CA 1
ATOM 703 C C . SER A 1 88 ? -1.435 -10.622 -4.318 1.00 64.31 88 SER A C 1
ATOM 705 O O . SER A 1 88 ? -1.108 -10.386 -3.150 1.00 64.31 88 SER A O 1
ATOM 707 N N . ASP A 1 89 ? -2.608 -10.237 -4.823 1.00 66.88 89 ASP A N 1
ATOM 708 C CA . ASP A 1 89 ? -3.587 -9.506 -4.009 1.00 66.88 89 ASP A CA 1
ATOM 709 C C . ASP A 1 89 ? -3.872 -10.233 -2.689 1.00 66.88 89 ASP A C 1
ATOM 711 O O . ASP A 1 89 ? -3.912 -9.601 -1.640 1.00 66.88 89 ASP A O 1
ATOM 715 N N . ALA A 1 90 ? -3.899 -11.570 -2.710 1.00 67.94 90 ALA A N 1
ATOM 716 C CA . ALA A 1 90 ? -4.036 -12.400 -1.518 1.00 67.94 90 ALA A CA 1
ATOM 717 C C . ALA A 1 90 ? -2.834 -12.317 -0.556 1.00 67.94 90 ALA A C 1
ATOM 719 O O . ALA A 1 90 ? -3.018 -12.313 0.659 1.00 67.94 90 ALA A O 1
ATOM 720 N N . SER A 1 91 ? -1.595 -12.267 -1.057 1.00 75.50 91 SER A N 1
ATOM 721 C CA . SER A 1 91 ? -0.404 -12.075 -0.212 1.00 75.50 91 SER A CA 1
ATOM 722 C C . SER A 1 91 ? -0.394 -10.682 0.412 1.00 75.50 91 SER A C 1
ATOM 724 O O . SER A 1 91 ? -0.181 -10.555 1.613 1.00 75.50 91 SER A O 1
ATOM 726 N N . ARG A 1 92 ? -0.705 -9.650 -0.380 1.00 77.12 92 ARG A N 1
ATOM 727 C CA . ARG A 1 92 ? -0.831 -8.271 0.102 1.00 77.12 92 ARG A CA 1
ATOM 728 C C . ARG A 1 92 ? -1.931 -8.149 1.154 1.00 77.12 92 ARG A C 1
ATOM 730 O O . ARG A 1 92 ? -1.724 -7.501 2.171 1.00 77.12 92 ARG A O 1
ATOM 737 N N . GLN A 1 93 ? -3.069 -8.806 0.937 1.00 80.19 93 GLN A N 1
ATOM 738 C CA . GLN A 1 93 ? -4.179 -8.828 1.884 1.00 80.19 93 GLN A CA 1
ATOM 739 C C . GLN A 1 93 ? -3.787 -9.516 3.197 1.00 80.19 93 GLN A C 1
ATOM 741 O O . GLN A 1 93 ? -4.054 -8.972 4.262 1.00 80.19 93 GLN A O 1
ATOM 746 N N . ARG A 1 94 ? -3.091 -10.662 3.146 1.00 84.38 94 ARG A N 1
ATOM 747 C CA . ARG A 1 94 ? -2.575 -11.328 4.357 1.00 84.38 94 ARG A CA 1
ATOM 748 C C . ARG A 1 94 ? -1.592 -10.447 5.123 1.00 84.38 94 ARG A C 1
ATOM 750 O O . ARG A 1 94 ? -1.724 -10.320 6.336 1.00 84.38 94 ARG A O 1
ATOM 757 N N . ASP A 1 95 ? -0.653 -9.809 4.430 1.00 86.81 95 ASP A N 1
ATOM 758 C CA . ASP A 1 95 ? 0.307 -8.897 5.059 1.00 86.81 95 ASP A CA 1
ATOM 759 C C . ASP A 1 95 ? -0.396 -7.695 5.703 1.00 86.81 95 ASP A C 1
ATOM 761 O O . ASP A 1 95 ? -0.054 -7.303 6.820 1.00 86.81 95 ASP A O 1
ATOM 765 N N . LEU A 1 96 ? -1.403 -7.128 5.030 1.00 88.88 96 LEU A N 1
ATOM 766 C CA . LEU A 1 96 ? -2.220 -6.043 5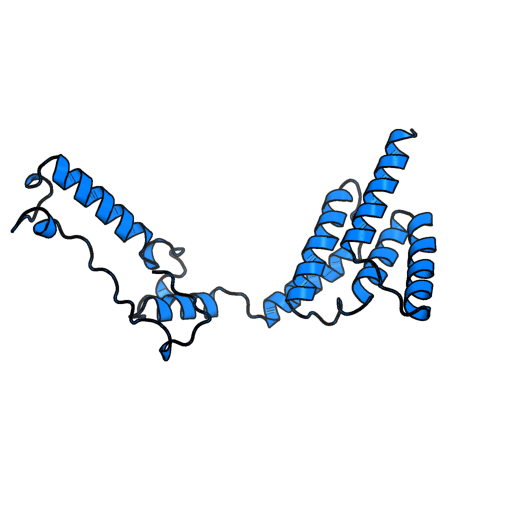.572 1.00 88.88 96 LEU A CA 1
ATOM 767 C C . LEU A 1 96 ? -2.998 -6.482 6.814 1.00 88.88 96 LEU A C 1
ATOM 769 O O . LEU A 1 96 ? -2.973 -5.763 7.808 1.00 88.88 96 LEU A O 1
ATOM 773 N N . ILE A 1 97 ? -3.598 -7.676 6.808 1.00 88.81 97 ILE A N 1
ATOM 774 C CA . ILE A 1 97 ? -4.286 -8.241 7.980 1.00 88.81 97 ILE A CA 1
ATOM 775 C C . ILE A 1 97 ? -3.315 -8.382 9.158 1.00 88.81 97 ILE A C 1
ATOM 777 O O . ILE A 1 97 ? -3.646 -7.988 10.275 1.00 88.81 97 ILE A O 1
ATOM 781 N N . VAL A 1 98 ? -2.101 -8.892 8.928 1.00 91.56 98 VAL A N 1
ATOM 782 C CA . VAL A 1 98 ? -1.084 -9.023 9.985 1.00 91.56 98 VAL A CA 1
ATOM 783 C C . VAL A 1 98 ? -0.691 -7.653 10.543 1.00 91.56 98 VAL A C 1
ATOM 785 O O . VAL A 1 98 ? -0.659 -7.470 11.760 1.00 91.56 98 VAL A O 1
ATOM 788 N N . ARG A 1 99 ? -0.431 -6.666 9.676 1.00 90.50 99 ARG A N 1
ATOM 789 C CA . ARG A 1 99 ? -0.114 -5.291 10.102 1.00 90.50 99 ARG A CA 1
ATOM 790 C C . ARG A 1 99 ? -1.259 -4.675 10.899 1.00 90.50 99 ARG A C 1
ATOM 792 O O . ARG A 1 99 ? -1.012 -4.091 11.948 1.00 90.50 99 ARG A O 1
ATOM 799 N N . TYR A 1 100 ? -2.492 -4.854 10.438 1.00 92.38 100 TYR A N 1
ATOM 800 C CA . TYR A 1 100 ? -3.686 -4.357 11.109 1.00 92.38 100 TYR A CA 1
ATOM 801 C C . TYR A 1 100 ? -3.877 -4.994 12.490 1.00 92.38 100 TYR A C 1
ATOM 803 O O . TYR A 1 100 ? -4.107 -4.296 13.473 1.00 92.38 100 TYR A O 1
ATOM 811 N N . LYS A 1 101 ? -3.684 -6.311 12.613 1.00 90.88 101 LYS A N 1
ATOM 812 C CA . LYS A 1 101 ? -3.754 -6.999 13.910 1.00 90.88 101 LYS A CA 1
ATOM 813 C C . LYS A 1 101 ? -2.675 -6.535 14.884 1.00 90.88 101 LYS A C 1
ATOM 815 O O . LYS A 1 101 ? -2.953 -6.398 16.073 1.00 90.88 101 LYS A O 1
ATOM 820 N N . ASN A 1 102 ? -1.479 -6.219 14.392 1.00 90.25 102 ASN A N 1
ATOM 821 C CA . ASN A 1 102 ? -0.424 -5.655 15.231 1.00 90.25 102 ASN A CA 1
ATOM 822 C C . ASN A 1 102 ? -0.786 -4.265 15.779 1.00 90.25 102 ASN A C 1
ATOM 824 O O . ASN A 1 102 ? -0.381 -3.948 16.892 1.00 90.25 102 ASN A O 1
ATOM 828 N N . LEU A 1 103 ? -1.571 -3.460 15.052 1.00 90.25 103 LEU A N 1
ATOM 829 C CA . LEU A 1 103 ? -2.011 -2.139 15.520 1.00 90.25 103 LEU A CA 1
ATOM 830 C C . LEU A 1 103 ? -2.961 -2.205 16.713 1.00 90.25 103 LEU A C 1
ATOM 832 O O . LEU A 1 103 ? -2.906 -1.335 17.580 1.00 90.25 103 LEU A O 1
ATOM 836 N N . GLN A 1 104 ? -3.774 -3.260 16.793 1.00 89.94 104 GLN A N 1
ATOM 837 C CA . GLN A 1 104 ? -4.666 -3.505 17.931 1.00 89.94 104 GLN A CA 1
ATOM 838 C C . GLN A 1 104 ? -3.881 -3.723 19.237 1.00 89.94 104 GLN A C 1
ATOM 840 O O . GLN A 1 104 ? -4.438 -3.584 20.324 1.00 89.94 104 GLN A O 1
ATOM 845 N N . THR A 1 105 ? -2.580 -4.032 19.142 1.00 85.94 105 THR A N 1
ATOM 846 C CA . THR A 1 105 ? -1.681 -4.091 20.295 1.00 85.94 105 THR A CA 1
ATOM 847 C C . THR A 1 105 ? -0.931 -2.760 20.452 1.00 85.94 105 THR A C 1
ATOM 849 O O . THR A 1 105 ? -0.190 -2.358 19.553 1.00 85.94 105 THR A O 1
ATOM 852 N N . PRO A 1 106 ? -1.058 -2.079 21.599 1.00 79.44 106 PRO A N 1
ATOM 853 C CA . PRO A 1 106 ? -0.386 -0.807 21.847 1.00 79.44 106 PRO A CA 1
ATOM 854 C C . PRO A 1 106 ? 1.141 -0.947 21.853 1.00 79.44 106 PRO A C 1
ATOM 856 O O . PRO A 1 106 ? 1.673 -1.946 22.358 1.00 79.44 106 PRO A O 1
ATOM 859 N N . PRO A 1 107 ? 1.883 0.066 21.376 1.00 80.69 107 PRO A N 1
ATOM 860 C CA . PRO A 1 107 ? 3.333 0.064 21.442 1.00 80.69 107 PRO A CA 1
ATOM 861 C C . PRO A 1 107 ? 3.803 0.199 22.893 1.00 80.69 107 PRO A C 1
ATOM 863 O O . PRO A 1 107 ? 3.270 0.977 23.682 1.00 80.69 107 PRO A O 1
ATOM 866 N N . ARG A 1 108 ? 4.878 -0.510 23.247 1.00 70.75 108 ARG A N 1
ATOM 867 C CA . ARG A 1 108 ? 5.548 -0.311 24.539 1.00 70.75 108 ARG A CA 1
ATOM 868 C C . ARG A 1 108 ? 6.453 0.926 24.458 1.00 70.75 108 ARG A C 1
ATOM 870 O O . ARG A 1 108 ? 7.453 0.910 23.742 1.00 70.75 108 ARG A O 1
ATOM 877 N N . GLY A 1 109 ? 6.130 1.983 25.205 1.00 67.94 109 GLY A N 1
ATOM 878 C CA . GLY A 1 109 ? 6.976 3.175 25.365 1.00 67.94 109 GLY A CA 1
ATOM 879 C C . GLY A 1 109 ? 6.701 4.310 24.365 1.00 67.94 109 GLY A C 1
ATOM 880 O O . GLY A 1 109 ? 5.571 4.526 23.948 1.00 67.94 109 GLY A O 1
ATOM 881 N N . LYS A 1 110 ? 7.737 5.073 23.984 1.00 59.03 110 LYS A N 1
ATOM 882 C CA . LYS A 1 110 ? 7.630 6.379 23.286 1.00 59.03 110 LYS A CA 1
ATOM 883 C C . LYS A 1 110 ? 7.234 6.330 21.795 1.00 59.03 110 LYS A C 1
ATOM 885 O O . LYS A 1 110 ? 7.465 7.295 21.077 1.00 59.03 110 LYS A O 1
ATOM 890 N N . LYS A 1 111 ? 6.655 5.232 21.304 1.00 76.88 111 LYS A N 1
ATOM 891 C CA . LYS A 1 111 ? 6.292 5.064 19.879 1.00 76.88 111 LYS A CA 1
ATOM 892 C C . LYS A 1 111 ? 4.817 5.356 19.571 1.00 76.88 111 LYS A C 1
ATOM 894 O O . LYS A 1 111 ? 4.312 4.925 18.542 1.00 76.88 111 LYS A O 1
ATOM 899 N N . ILE A 1 112 ? 4.119 6.071 20.455 1.00 78.75 112 ILE A N 1
ATOM 900 C CA . ILE A 1 112 ? 2.676 6.338 20.335 1.00 78.75 112 ILE A CA 1
ATOM 901 C C . ILE A 1 112 ? 2.363 7.140 19.063 1.00 78.75 112 ILE A C 1
ATOM 903 O O . ILE A 1 112 ? 1.491 6.736 18.309 1.00 78.75 112 ILE A O 1
ATOM 907 N N . GLU A 1 113 ? 3.119 8.196 18.756 1.00 79.56 113 GLU A N 1
ATOM 908 C CA . GLU A 1 113 ? 2.916 9.004 17.537 1.00 79.56 113 GLU A CA 1
ATOM 909 C C . GLU A 1 113 ? 3.104 8.203 16.239 1.00 79.56 113 GLU A C 1
ATOM 911 O O . GLU A 1 113 ? 2.355 8.338 15.273 1.00 79.56 113 GLU A O 1
ATOM 916 N N . GLU A 1 114 ? 4.116 7.334 16.209 1.00 84.06 114 GLU A N 1
ATOM 917 C CA . GLU A 1 114 ? 4.368 6.440 15.076 1.00 84.06 114 GLU A CA 1
ATOM 918 C C . GLU A 1 114 ? 3.240 5.413 14.921 1.00 84.06 114 GLU A C 1
ATOM 920 O O . GLU A 1 114 ? 2.801 5.123 13.808 1.00 84.06 114 GLU A O 1
ATOM 925 N N . TRP A 1 115 ? 2.729 4.908 16.040 1.00 87.88 115 TRP A N 1
ATOM 926 C CA . TRP A 1 115 ? 1.600 3.989 16.077 1.00 87.88 115 TRP A CA 1
ATOM 927 C C . TRP A 1 115 ? 0.289 4.648 15.633 1.00 87.88 115 TRP A C 1
ATOM 929 O O . TRP A 1 115 ? -0.415 4.070 14.810 1.00 87.88 115 TRP A O 1
ATOM 939 N N . LEU A 1 116 ? 0.001 5.875 16.077 1.00 85.06 116 LEU A N 1
ATOM 940 C CA . LEU A 1 116 ? -1.149 6.668 15.628 1.00 85.06 116 LEU A CA 1
ATOM 941 C C . LEU A 1 116 ? -1.105 6.926 14.117 1.00 85.06 116 LEU A C 1
ATOM 943 O O . LEU A 1 116 ? -2.098 6.723 13.419 1.00 85.06 116 LEU A O 1
ATOM 947 N N . ARG A 1 117 ? 0.065 7.294 13.581 1.00 85.31 117 ARG A N 1
ATOM 948 C CA . ARG A 1 117 ? 0.255 7.442 12.130 1.00 85.31 117 ARG A CA 1
ATOM 949 C C . ARG A 1 117 ? 0.023 6.123 11.391 1.00 85.31 117 ARG A C 1
ATOM 951 O O . ARG A 1 117 ? -0.639 6.105 10.356 1.00 85.31 117 ARG A O 1
ATOM 958 N N . SER A 1 118 ? 0.528 5.023 11.949 1.00 88.56 118 SER A N 1
ATOM 959 C CA . SER A 1 118 ? 0.366 3.686 11.372 1.00 88.56 118 SER A CA 1
ATOM 960 C C . SER A 1 118 ? -1.098 3.237 11.356 1.00 88.56 118 SER A C 1
ATOM 962 O O . SER A 1 118 ? -1.507 2.571 10.409 1.00 88.56 118 SER A O 1
ATOM 964 N N . TRP A 1 119 ? -1.906 3.631 12.348 1.00 90.12 119 TRP A N 1
ATOM 965 C CA . TRP A 1 119 ? -3.351 3.385 12.347 1.00 90.12 119 TRP A CA 1
ATOM 966 C C . TRP A 1 119 ? -4.049 4.002 11.140 1.00 90.12 119 TRP A C 1
ATOM 968 O O . TRP A 1 119 ? -4.811 3.306 10.471 1.00 90.12 119 TRP A O 1
ATOM 978 N N . VAL A 1 120 ? -3.758 5.264 10.818 1.00 87.62 120 VAL A N 1
ATOM 979 C CA . VAL A 1 120 ? -4.335 5.929 9.639 1.00 87.62 120 VAL A CA 1
ATOM 980 C C . VAL A 1 120 ? -3.863 5.246 8.354 1.00 87.62 120 VAL A C 1
ATOM 982 O O . VAL A 1 120 ? -4.675 4.857 7.515 1.00 87.62 120 VAL A O 1
ATOM 985 N N . GLU A 1 121 ? -2.553 5.036 8.218 1.00 89.12 121 GLU A N 1
ATOM 986 C CA . GLU A 1 121 ? -1.955 4.486 6.999 1.00 89.12 121 GLU A CA 1
ATOM 987 C C . GLU A 1 121 ? -2.451 3.063 6.696 1.00 89.12 121 GLU A C 1
ATOM 989 O O . GLU A 1 121 ? -2.942 2.784 5.600 1.00 89.12 121 GLU A O 1
ATOM 994 N N . VAL A 1 122 ? -2.365 2.151 7.669 1.00 89.94 122 VAL A N 1
ATOM 995 C CA . VAL A 1 122 ? -2.737 0.743 7.476 1.00 89.94 122 VAL A CA 1
ATOM 996 C C . VAL A 1 122 ? -4.238 0.590 7.284 1.00 89.94 122 VAL A C 1
ATOM 998 O O . VAL A 1 122 ? -4.642 -0.216 6.448 1.00 89.94 122 VAL A O 1
ATOM 1001 N N . THR A 1 123 ? -5.068 1.368 7.984 1.00 88.50 123 THR A N 1
ATOM 1002 C CA . THR A 1 123 ? -6.525 1.300 7.799 1.00 88.50 123 THR A CA 1
ATOM 1003 C C . THR A 1 123 ? -6.917 1.776 6.402 1.00 88.50 123 THR A C 1
ATOM 1005 O O . THR A 1 123 ? -7.677 1.088 5.726 1.00 88.50 123 THR A O 1
ATOM 1008 N N . ASN A 1 124 ? -6.330 2.871 5.908 1.00 86.38 124 ASN A N 1
ATOM 1009 C CA . ASN A 1 124 ? -6.561 3.338 4.538 1.00 86.38 124 ASN A CA 1
ATOM 1010 C C . ASN A 1 124 ? -6.124 2.297 3.496 1.00 86.38 124 ASN A C 1
ATOM 1012 O O . ASN A 1 124 ? -6.841 2.054 2.524 1.00 86.38 124 ASN A O 1
ATOM 1016 N N . MET A 1 125 ? -4.990 1.622 3.718 1.00 86.00 125 MET A N 1
ATOM 1017 C CA . MET A 1 125 ? -4.558 0.513 2.860 1.00 86.00 125 MET A CA 1
ATOM 1018 C C . MET A 1 125 ? -5.526 -0.678 2.904 1.00 86.00 125 MET A C 1
ATOM 1020 O O . MET A 1 125 ? -5.799 -1.278 1.865 1.00 86.00 125 MET A O 1
ATOM 1024 N N . CYS A 1 126 ? -6.062 -1.019 4.078 1.00 87.00 126 CYS A N 1
ATOM 1025 C CA . CYS A 1 126 ? -7.038 -2.096 4.240 1.00 87.00 126 CYS A CA 1
ATOM 1026 C C . CYS A 1 126 ? -8.376 -1.762 3.564 1.00 87.00 126 CYS A C 1
ATOM 1028 O O . CYS A 1 126 ? -8.943 -2.619 2.887 1.00 87.00 126 CYS A O 1
ATOM 1030 N N . ILE A 1 127 ? -8.833 -0.508 3.663 1.00 83.06 127 ILE A N 1
ATOM 1031 C CA . ILE A 1 127 ? -10.027 -0.012 2.969 1.00 83.06 127 ILE A CA 1
ATOM 1032 C C . ILE A 1 127 ? -9.838 -0.093 1.454 1.00 83.06 127 ILE A C 1
ATOM 1034 O O . ILE A 1 127 ? -10.669 -0.677 0.764 1.00 83.06 127 ILE A O 1
ATOM 1038 N N . ALA A 1 128 ? -8.713 0.408 0.934 1.00 82.69 128 ALA A N 1
ATOM 1039 C CA . ALA A 1 128 ? -8.404 0.347 -0.496 1.00 82.69 128 ALA A CA 1
ATOM 1040 C C . ALA A 1 128 ? -8.308 -1.095 -1.031 1.00 82.69 128 ALA A C 1
ATOM 1042 O O . ALA A 1 128 ? -8.574 -1.342 -2.206 1.00 82.69 128 ALA A O 1
ATOM 1043 N N . ALA A 1 129 ? -7.935 -2.050 -0.174 1.00 82.12 129 ALA A N 1
ATOM 1044 C CA . ALA A 1 129 ? -7.858 -3.471 -0.497 1.00 82.12 129 ALA A CA 1
ATOM 1045 C C . ALA A 1 129 ? -9.149 -4.259 -0.181 1.00 82.12 129 ALA A C 1
ATOM 1047 O O . ALA A 1 129 ? -9.152 -5.476 -0.354 1.00 82.12 129 ALA A O 1
ATOM 1048 N N . ASN A 1 130 ? -10.231 -3.601 0.264 1.00 81.62 130 ASN A N 1
ATOM 1049 C CA . ASN A 1 130 ? -11.490 -4.228 0.697 1.00 81.62 130 ASN A CA 1
ATOM 1050 C C . ASN A 1 130 ? -11.293 -5.360 1.728 1.00 81.62 130 ASN A C 1
ATOM 1052 O O . ASN A 1 130 ? -11.929 -6.412 1.648 1.00 81.62 130 ASN A O 1
ATOM 1056 N N . VAL A 1 131 ? -10.393 -5.160 2.695 1.00 83.06 131 VAL A N 1
ATOM 1057 C CA . VAL A 1 131 ? -10.167 -6.104 3.799 1.00 83.06 131 VAL A CA 1
ATOM 1058 C C . VAL A 1 131 ? -11.420 -6.136 4.691 1.00 83.06 131 VAL A C 1
ATOM 1060 O O . VAL A 1 131 ? -11.752 -5.104 5.278 1.00 83.06 131 VAL A O 1
ATOM 1063 N N . PRO A 1 132 ? -12.125 -7.279 4.825 1.00 80.75 132 PRO A N 1
ATOM 1064 C CA . PRO A 1 132 ? -13.394 -7.353 5.559 1.00 80.75 132 PRO A CA 1
ATOM 1065 C C . PRO A 1 132 ? -13.311 -6.877 7.014 1.00 80.75 132 PRO A C 1
ATOM 1067 O O . PRO A 1 132 ? -14.261 -6.298 7.538 1.00 80.75 132 PRO A O 1
ATOM 1070 N N . GLU A 1 133 ? -12.169 -7.099 7.664 1.00 81.06 133 GLU A N 1
ATOM 1071 C CA . GLU A 1 133 ? -11.910 -6.758 9.061 1.00 81.06 133 GLU A CA 1
ATOM 1072 C C . GLU A 1 133 ? -11.953 -5.249 9.334 1.00 81.06 133 GLU A C 1
ATOM 1074 O O . GLU A 1 133 ? -12.221 -4.861 10.466 1.00 81.06 133 GLU A O 1
ATOM 1079 N N . THR A 1 134 ? -11.743 -4.404 8.319 1.00 81.56 134 THR A N 1
ATOM 1080 C CA . THR A 1 134 ? -11.729 -2.936 8.459 1.00 81.56 134 THR A CA 1
ATOM 1081 C C . THR A 1 134 ? -12.953 -2.256 7.848 1.00 81.56 134 THR A C 1
ATOM 1083 O O . THR A 1 134 ? -12.949 -1.042 7.663 1.00 81.56 134 THR A O 1
ATOM 1086 N N . MET A 1 135 ? -13.981 -3.018 7.468 1.00 79.75 135 MET A N 1
ATOM 1087 C CA . MET A 1 135 ? -15.193 -2.478 6.844 1.00 79.75 135 MET A CA 1
ATOM 1088 C C . MET A 1 135 ? -16.185 -1.941 7.883 1.00 79.75 135 MET A C 1
ATOM 1090 O O . MET A 1 135 ? -16.282 -2.455 8.999 1.00 79.75 135 MET A O 1
ATOM 1094 N N . GLY A 1 136 ? -16.971 -0.937 7.485 1.00 80.81 136 GLY A N 1
ATOM 1095 C CA . GLY A 1 136 ? -17.954 -0.295 8.360 1.00 80.81 136 GLY A CA 1
ATOM 1096 C C . GLY A 1 136 ? -17.287 0.498 9.487 1.00 80.81 136 GLY A C 1
ATOM 1097 O O . GLY A 1 136 ? -16.364 1.267 9.233 1.00 80.81 136 GLY A O 1
ATOM 1098 N N . SER A 1 137 ? -17.763 0.304 10.717 1.00 81.31 137 SER A N 1
ATOM 1099 C CA . SER A 1 137 ? -17.260 0.937 11.945 1.00 81.31 137 SER A CA 1
ATOM 1100 C C . SER A 1 137 ? -16.193 0.120 12.687 1.00 81.31 137 SER A C 1
ATOM 1102 O O . SER A 1 137 ? -15.628 0.593 13.674 1.00 81.31 137 SER A O 1
ATOM 1104 N N . ARG A 1 138 ? -15.863 -1.089 12.204 1.00 85.06 138 ARG A N 1
ATOM 1105 C CA . ARG A 1 138 ? -14.948 -2.030 12.883 1.00 85.06 138 ARG A CA 1
ATOM 1106 C C . ARG A 1 138 ? -13.572 -1.432 13.158 1.00 85.06 138 ARG A C 1
ATOM 1108 O O . ARG A 1 138 ? -12.998 -1.654 14.218 1.00 85.06 138 ARG A O 1
ATOM 1115 N N . ALA A 1 139 ? -13.041 -0.654 12.214 1.00 86.56 139 ALA A N 1
ATOM 1116 C CA . ALA A 1 139 ? -11.725 -0.050 12.375 1.00 86.56 139 ALA A CA 1
ATOM 1117 C C . ALA A 1 139 ? -11.699 1.012 13.481 1.00 86.56 139 ALA A C 1
ATOM 1119 O O . ALA A 1 139 ? -10.713 1.122 14.209 1.00 86.56 139 ALA A O 1
ATOM 1120 N N . GLN A 1 140 ? -12.791 1.759 13.622 1.00 84.69 140 GLN A N 1
ATOM 1121 C CA . GLN A 1 140 ? -12.981 2.758 14.659 1.00 84.69 140 GLN A CA 1
ATOM 1122 C C . GLN A 1 140 ? -13.169 2.100 16.031 1.00 84.69 140 GLN A C 1
ATOM 1124 O O . GLN A 1 140 ? -12.554 2.540 17.001 1.00 84.69 140 GLN A O 1
ATOM 1129 N N . GLU A 1 141 ? -13.956 1.024 16.114 1.00 84.06 141 GLU A N 1
ATOM 1130 C CA . GLU A 1 141 ? -14.104 0.225 17.338 1.00 84.06 141 GLU A CA 1
ATOM 1131 C C . GLU A 1 141 ? -12.757 -0.333 17.810 1.00 84.06 141 GLU A C 1
ATOM 1133 O O . GLU A 1 141 ? -12.359 -0.110 18.956 1.00 84.06 141 GLU A O 1
ATOM 1138 N N . ASP A 1 142 ? -12.021 -0.996 16.913 1.00 88.62 142 ASP A N 1
ATOM 1139 C CA . ASP A 1 142 ? -10.723 -1.601 17.217 1.00 88.62 142 ASP A CA 1
ATOM 1140 C C . ASP A 1 142 ? -9.693 -0.547 17.659 1.00 88.62 142 ASP A C 1
ATOM 1142 O O . ASP A 1 142 ? -8.927 -0.784 18.599 1.00 88.62 142 ASP A O 1
ATOM 1146 N N . PHE A 1 143 ? -9.699 0.639 17.036 1.00 86.38 143 PHE A N 1
ATOM 1147 C CA . PHE A 1 143 ? -8.850 1.759 17.450 1.00 86.38 143 PHE A CA 1
ATOM 1148 C C . PHE A 1 143 ? -9.171 2.215 18.877 1.00 86.38 143 PHE A C 1
ATOM 1150 O O . PHE A 1 143 ? -8.272 2.337 19.710 1.00 86.38 143 PHE A O 1
ATOM 1157 N N . LEU A 1 144 ? -10.451 2.427 19.192 1.00 83.50 144 LEU A N 1
ATOM 1158 C CA . LEU A 1 144 ? -10.876 2.882 20.517 1.00 83.50 144 LEU A CA 1
ATOM 1159 C C . LEU A 1 144 ? -10.578 1.851 21.611 1.00 83.50 144 LEU A C 1
ATOM 1161 O O . LEU A 1 144 ? -10.138 2.219 22.705 1.00 83.50 144 LEU A O 1
ATOM 1165 N N . VAL A 1 145 ? -10.768 0.562 21.314 1.00 85.50 145 VAL A N 1
ATOM 1166 C CA . VAL A 1 145 ? -10.389 -0.537 22.212 1.00 85.50 145 VAL A CA 1
ATOM 1167 C C . VAL A 1 145 ? -8.885 -0.517 22.474 1.00 85.50 145 VAL A C 1
ATOM 1169 O O . VAL A 1 145 ? -8.469 -0.622 23.631 1.00 85.50 145 VAL A O 1
ATOM 1172 N N . ALA A 1 146 ? -8.067 -0.330 21.437 1.00 85.12 146 ALA A N 1
ATOM 1173 C CA . ALA A 1 146 ? -6.622 -0.247 21.596 1.00 85.12 146 ALA A CA 1
ATOM 1174 C C . ALA A 1 146 ? -6.211 0.989 22.418 1.00 85.12 146 ALA A C 1
ATOM 1176 O O . ALA A 1 146 ? -5.407 0.870 23.344 1.00 85.12 146 ALA A O 1
ATOM 1177 N N . CYS A 1 147 ? -6.824 2.153 22.176 1.00 80.31 147 CYS A N 1
ATOM 1178 C CA . CYS A 1 147 ? -6.582 3.376 22.945 1.00 80.31 147 CYS A CA 1
ATOM 1179 C C . CYS A 1 147 ? -6.907 3.235 24.435 1.00 80.31 147 CYS A C 1
ATOM 1181 O O . CYS A 1 147 ? -6.191 3.806 25.253 1.00 80.31 147 CYS A O 1
ATOM 1183 N N . ARG A 1 148 ? -7.915 2.436 24.816 1.00 76.31 148 ARG A N 1
ATOM 1184 C CA . ARG A 1 148 ? -8.303 2.222 26.226 1.00 76.31 148 ARG A CA 1
ATOM 1185 C C . ARG A 1 148 ? -7.166 1.735 27.119 1.00 76.31 148 ARG A C 1
ATOM 1187 O O . ARG A 1 148 ? -7.170 1.972 28.323 1.00 76.31 148 ARG A O 1
ATOM 1194 N N . THR A 1 149 ? -6.210 1.023 26.541 1.00 72.50 149 THR A N 1
ATOM 1195 C CA . THR A 1 149 ? -5.052 0.496 27.273 1.00 72.50 149 THR A CA 1
ATOM 1196 C C . THR A 1 149 ? -3.961 1.545 27.522 1.00 72.50 1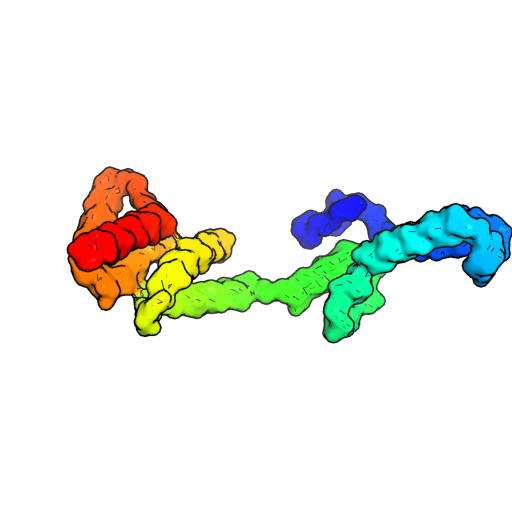49 THR A C 1
ATOM 1198 O O . THR A 1 149 ? -3.124 1.345 28.399 1.00 72.50 149 THR A O 1
ATOM 1201 N N . ILE A 1 150 ? -3.973 2.646 26.764 1.00 71.38 150 ILE A N 1
ATOM 1202 C CA . ILE A 1 150 ? -3.050 3.781 26.887 1.00 71.38 150 ILE A CA 1
ATOM 1203 C C . ILE A 1 150 ? -3.703 4.889 27.723 1.00 71.38 150 ILE A C 1
ATOM 1205 O O . ILE A 1 150 ? -3.074 5.421 28.632 1.00 71.38 150 ILE A O 1
ATOM 1209 N N . ASP A 1 151 ? -4.969 5.197 27.435 1.00 69.56 151 ASP A N 1
ATOM 1210 C CA . ASP A 1 151 ? -5.785 6.194 28.125 1.00 69.56 151 ASP A CA 1
ATOM 1211 C C . ASP A 1 151 ? -7.173 5.598 28.453 1.00 69.56 151 ASP A C 1
ATOM 1213 O O . ASP A 1 151 ? -8.047 5.486 27.578 1.00 69.56 151 ASP A O 1
ATOM 1217 N N . PRO A 1 152 ? -7.397 5.188 29.716 1.00 66.62 152 PRO A N 1
ATOM 1218 C CA . PRO A 1 152 ? -8.662 4.606 30.153 1.00 66.62 152 PRO A CA 1
ATOM 1219 C C . PRO A 1 152 ? -9.865 5.555 30.046 1.00 66.62 152 PRO A C 1
ATOM 1221 O O . PRO A 1 152 ? -10.993 5.078 29.888 1.00 66.62 152 PRO A O 1
ATOM 1224 N N . GLU A 1 153 ? -9.659 6.873 30.137 1.00 65.12 153 GLU A N 1
ATOM 1225 C CA . GLU A 1 153 ? -10.727 7.881 30.122 1.00 65.12 153 GLU A CA 1
ATOM 1226 C C . GLU A 1 153 ? -11.229 8.112 28.687 1.00 65.12 153 GLU A C 1
ATOM 1228 O O . GLU A 1 153 ? -12.440 8.078 28.419 1.00 65.12 153 GLU A O 1
ATOM 1233 N N . TYR A 1 154 ? -10.302 8.195 27.729 1.00 63.31 154 TYR A N 1
ATOM 1234 C CA . TYR A 1 154 ? -10.624 8.248 26.301 1.00 63.31 154 TYR A CA 1
ATOM 1235 C C . TYR A 1 154 ? -11.254 6.939 25.798 1.00 63.31 154 TYR A C 1
ATOM 1237 O O . TYR A 1 154 ? -12.285 6.942 25.119 1.00 63.31 154 TYR A O 1
ATOM 1245 N N . GLY A 1 155 ? -10.702 5.791 26.201 1.00 57.66 155 GLY A N 1
ATOM 1246 C CA . GLY A 1 155 ? -11.197 4.478 25.778 1.00 57.66 155 GLY A CA 1
ATOM 1247 C C . GLY A 1 155 ? -12.542 4.052 26.376 1.00 57.66 155 GLY A C 1
ATOM 1248 O O . GLY A 1 155 ? -13.109 3.054 25.936 1.00 57.66 155 GLY A O 1
ATOM 1249 N N . THR A 1 156 ? -13.071 4.778 27.366 1.00 62.22 156 THR A N 1
ATOM 1250 C CA . THR A 1 156 ? -14.399 4.505 27.952 1.00 62.22 156 THR A CA 1
ATOM 1251 C C . THR A 1 156 ? -15.486 5.417 27.372 1.00 62.22 156 THR A C 1
ATOM 1253 O O . THR A 1 156 ? -16.634 4.994 27.218 1.00 62.22 156 THR A O 1
ATOM 1256 N N . SER A 1 157 ? -15.138 6.658 27.022 1.00 62.56 157 SER A N 1
ATOM 1257 C CA . SER A 1 157 ? -16.062 7.635 26.433 1.00 62.56 157 SER A CA 1
ATOM 1258 C C . SER A 1 157 ? -16.251 7.437 24.923 1.00 62.56 157 SER A C 1
ATOM 1260 O O . SER A 1 157 ? -17.376 7.543 24.432 1.00 62.56 157 SER A O 1
ATOM 1262 N N . GLY A 1 158 ? -15.189 7.062 24.201 1.00 65.19 158 GLY A N 1
ATOM 1263 C CA . GLY A 1 158 ? -15.210 6.859 22.750 1.00 65.19 158 GLY A CA 1
ATOM 1264 C C . GLY A 1 158 ? -16.206 5.795 22.266 1.00 65.19 158 GLY A C 1
ATOM 1265 O O . GLY A 1 158 ? -17.069 6.127 21.454 1.00 65.19 158 GLY A O 1
ATOM 1266 N N . PRO A 1 159 ? -16.158 4.543 22.770 1.00 65.56 159 PRO A N 1
ATOM 1267 C CA . PRO A 1 159 ? -17.060 3.483 22.308 1.00 65.56 159 PRO A CA 1
ATOM 1268 C C . PRO A 1 159 ? -18.539 3.795 22.560 1.00 65.56 159 PRO A C 1
ATOM 1270 O O . PRO A 1 159 ? -19.387 3.499 21.727 1.00 65.56 159 PRO A O 1
ATOM 1273 N N . ARG A 1 160 ? -18.860 4.457 23.682 1.00 65.44 160 ARG A N 1
ATOM 1274 C CA . ARG A 1 160 ? -20.235 4.888 23.988 1.00 65.44 160 ARG A CA 1
ATOM 1275 C C . ARG A 1 160 ? -20.738 5.940 23.003 1.00 65.44 160 ARG A C 1
ATOM 1277 O O . ARG A 1 160 ? -21.885 5.869 22.584 1.00 65.44 160 ARG A O 1
ATOM 1284 N N . ALA A 1 161 ? -19.891 6.896 22.622 1.00 68.25 161 ALA A N 1
ATOM 1285 C CA . ALA A 1 161 ? -20.245 7.897 21.619 1.00 68.25 161 ALA A CA 1
ATOM 1286 C C . ALA A 1 161 ? -20.455 7.271 20.230 1.00 68.25 161 ALA A C 1
ATOM 1288 O O . ALA A 1 161 ? -21.315 7.724 19.482 1.00 68.25 161 ALA A O 1
ATOM 1289 N N . LEU A 1 162 ? -19.698 6.219 19.905 1.00 71.19 162 LEU A N 1
ATOM 1290 C CA . LEU A 1 162 ? -19.817 5.502 18.637 1.00 71.19 162 LEU A CA 1
ATOM 1291 C C . LEU A 1 162 ? -21.145 4.734 18.541 1.00 71.19 162 LEU A C 1
ATOM 1293 O O . LEU A 1 162 ? -21.857 4.898 17.557 1.00 71.19 162 LEU A O 1
ATOM 1297 N N . ILE A 1 163 ? -21.536 4.030 19.610 1.00 70.06 163 ILE A N 1
ATOM 1298 C CA . ILE A 1 163 ? -22.842 3.353 19.713 1.00 70.06 163 ILE A CA 1
ATOM 1299 C C . ILE A 1 163 ? -23.996 4.351 19.541 1.00 70.06 163 ILE A C 1
ATOM 1301 O O . ILE A 1 163 ? -24.918 4.103 18.773 1.00 70.06 163 ILE A O 1
ATOM 1305 N N . VAL A 1 164 ? -23.929 5.518 20.194 1.00 72.69 164 VAL A N 1
ATOM 1306 C CA . VAL A 1 164 ? -24.968 6.558 20.064 1.00 72.69 164 VAL A CA 1
ATOM 1307 C C . VAL A 1 164 ? -25.074 7.083 18.627 1.00 72.69 164 VAL A C 1
ATOM 1309 O O . VAL A 1 164 ? -26.176 7.347 18.151 1.00 72.69 164 VAL A O 1
ATOM 1312 N N . LEU A 1 165 ? -23.949 7.240 17.920 1.00 72.81 165 LEU A N 1
ATOM 1313 C CA . LEU A 1 165 ? -23.942 7.684 16.522 1.00 72.81 165 LEU A CA 1
ATOM 1314 C C . LEU A 1 165 ? -24.505 6.619 15.574 1.00 72.81 165 LEU A C 1
ATOM 1316 O O . LEU A 1 165 ? -25.242 6.971 14.653 1.00 72.81 165 LEU A O 1
ATOM 1320 N N . GLU A 1 166 ? -24.204 5.342 15.821 1.00 70.94 166 GLU A N 1
ATOM 1321 C CA . GLU A 1 166 ? -24.776 4.212 15.081 1.00 70.94 166 GLU A CA 1
ATOM 1322 C C . GLU A 1 166 ? -26.289 4.101 15.282 1.00 70.94 166 GLU A C 1
ATOM 1324 O O . GLU A 1 166 ? -27.034 4.030 14.305 1.00 70.94 166 GLU A O 1
ATOM 1329 N N . GLU A 1 167 ? -26.758 4.158 16.531 1.00 72.00 167 GLU A N 1
ATOM 1330 C CA . GLU A 1 167 ? -28.186 4.119 16.872 1.00 72.00 167 GLU A CA 1
ATOM 1331 C C . GLU A 1 167 ? -28.953 5.314 16.286 1.00 72.00 167 GLU A C 1
ATOM 1333 O O . GLU A 1 167 ? -30.104 5.178 15.870 1.00 72.00 167 GLU A O 1
ATOM 1338 N N . ALA A 1 168 ? -28.307 6.480 16.204 1.00 72.50 168 ALA A N 1
ATOM 1339 C CA . ALA A 1 168 ? -28.870 7.681 15.596 1.00 72.50 168 ALA A CA 1
ATOM 1340 C C . ALA A 1 168 ? -28.784 7.700 14.056 1.00 72.50 168 ALA A C 1
ATOM 1342 O O . ALA A 1 168 ? -29.226 8.676 13.445 1.00 72.50 168 ALA A O 1
ATOM 1343 N N . GLY A 1 169 ? -28.180 6.688 13.416 1.00 70.75 169 GLY A N 1
ATOM 1344 C CA . GLY A 1 169 ? -27.939 6.661 11.967 1.00 70.75 169 GLY A CA 1
ATOM 1345 C C . GLY A 1 169 ? -27.084 7.832 11.463 1.00 70.75 169 GLY A C 1
ATOM 1346 O O . GLY A 1 169 ? -27.194 8.238 10.306 1.00 70.75 169 GLY A O 1
ATOM 1347 N N . SER A 1 170 ? -26.282 8.423 12.349 1.00 73.88 170 SER A N 1
ATOM 1348 C CA . SER A 1 170 ? -25.467 9.603 12.073 1.00 73.88 170 SER A CA 1
ATOM 1349 C C . SER A 1 170 ? -24.115 9.215 11.472 1.00 73.88 170 SER A C 1
ATOM 1351 O O . SER A 1 170 ? -23.646 8.089 11.622 1.00 73.88 170 SER A O 1
ATOM 1353 N N . ALA A 1 171 ? -23.463 10.155 10.783 1.00 75.25 171 ALA A N 1
ATOM 1354 C CA . ALA A 1 171 ? -22.151 9.909 10.190 1.00 75.25 171 ALA A CA 1
ATOM 1355 C C . ALA A 1 171 ? -21.106 9.587 11.275 1.00 75.25 171 ALA A C 1
ATOM 1357 O O . ALA A 1 171 ? -20.855 10.397 12.171 1.00 75.25 171 ALA A O 1
ATOM 1358 N N . ILE A 1 172 ? -20.492 8.406 11.176 1.00 75.94 172 ILE A N 1
ATOM 1359 C CA . ILE A 1 172 ? -19.444 7.950 12.093 1.00 75.94 172 ILE A CA 1
ATOM 1360 C C . ILE A 1 172 ? -18.113 8.594 11.673 1.00 75.94 172 ILE A C 1
ATOM 1362 O O . ILE A 1 172 ? -17.742 8.485 10.501 1.00 75.94 172 ILE A O 1
ATOM 1366 N N . PRO A 1 173 ? -17.377 9.244 12.595 1.00 79.44 173 PRO A N 1
ATOM 1367 C CA . PRO A 1 173 ? -16.055 9.787 12.307 1.00 79.44 173 PRO A CA 1
ATOM 1368 C C . PRO A 1 173 ? -15.085 8.711 11.808 1.00 79.44 173 PRO A C 1
ATOM 1370 O O . PRO A 1 173 ? -15.167 7.539 12.181 1.00 79.44 173 PRO A O 1
ATOM 1373 N N . SER A 1 174 ? -14.140 9.105 10.964 1.00 83.38 174 SER A N 1
ATOM 1374 C CA . SER A 1 174 ? -13.101 8.205 10.466 1.00 83.38 174 SER A CA 1
ATOM 1375 C C . SER A 1 174 ? -12.062 7.885 11.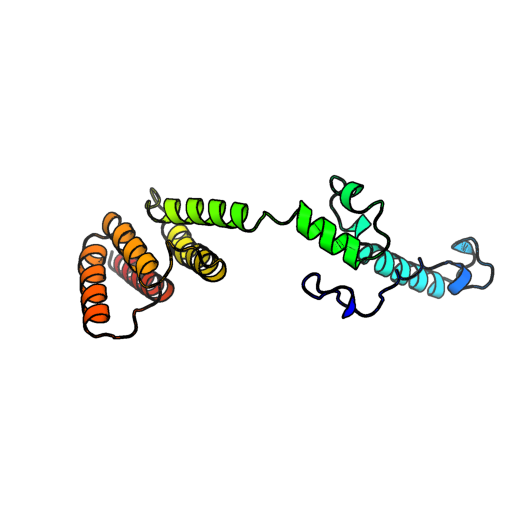550 1.00 83.38 174 SER A C 1
ATOM 1377 O O . SER A 1 174 ? -11.954 8.578 12.564 1.00 83.38 174 SER A O 1
ATOM 1379 N N . VAL A 1 175 ? -11.239 6.854 11.327 1.00 80.12 175 VAL A N 1
ATOM 1380 C CA . VAL A 1 175 ? -10.080 6.573 12.198 1.00 80.12 175 VAL A CA 1
ATOM 1381 C C . VAL A 1 175 ? -9.136 7.780 12.268 1.00 80.12 175 VAL A C 1
ATOM 1383 O O . VAL A 1 175 ? -8.606 8.073 13.335 1.00 80.12 175 VAL A O 1
ATOM 1386 N N . GLU A 1 176 ? -8.973 8.529 11.175 1.00 82.06 176 GLU A N 1
ATOM 1387 C CA . GLU A 1 176 ? -8.158 9.750 11.139 1.00 82.06 176 GLU A CA 1
ATOM 1388 C C . GLU A 1 176 ? -8.701 10.850 12.065 1.00 82.06 176 GLU A C 1
ATOM 1390 O O . GLU A 1 176 ? -7.927 11.494 12.782 1.00 82.06 176 GLU A O 1
ATOM 1395 N N . ASP A 1 177 ? -10.024 11.015 12.130 1.00 82.06 177 ASP A N 1
ATOM 1396 C CA . ASP A 1 177 ? -10.666 11.970 13.041 1.00 82.06 177 ASP A CA 1
ATOM 1397 C C . ASP A 1 177 ? -10.422 11.593 14.510 1.00 82.06 177 ASP A C 1
ATOM 1399 O O . ASP A 1 177 ? -10.134 12.453 15.349 1.00 82.06 177 ASP A O 1
ATOM 1403 N N . TYR A 1 178 ? -10.508 10.298 14.833 1.00 79.06 178 TYR A N 1
ATOM 1404 C CA . TYR A 1 178 ? -10.238 9.794 16.180 1.00 79.06 178 TYR A CA 1
ATOM 1405 C C . TYR A 1 178 ? -8.758 9.897 16.561 1.00 79.06 178 TYR A C 1
ATOM 1407 O O . TYR A 1 178 ? -8.449 10.263 17.699 1.00 79.06 178 TYR A O 1
ATOM 1415 N N . VAL A 1 179 ? -7.846 9.627 15.622 1.00 78.94 179 VAL A N 1
ATOM 1416 C CA . VAL A 1 179 ? -6.402 9.807 15.816 1.00 78.94 179 VAL A CA 1
ATOM 1417 C C . VAL A 1 179 ? -6.087 11.277 16.089 1.00 78.94 179 VAL A C 1
ATOM 1419 O O . VAL A 1 179 ? -5.431 11.580 17.087 1.00 78.94 179 VAL A O 1
ATOM 1422 N N . SER A 1 180 ? -6.626 12.193 15.282 1.00 79.69 180 SER A N 1
ATOM 1423 C CA . SER A 1 180 ? -6.421 13.638 15.436 1.00 79.69 180 SER A CA 1
ATOM 1424 C C . SER A 1 180 ? -6.868 14.144 16.812 1.00 79.69 180 SER A C 1
ATOM 1426 O O . SER A 1 180 ? -6.129 14.877 17.471 1.00 79.69 180 SER A O 1
ATOM 1428 N N . LYS A 1 181 ? -8.033 13.694 17.298 1.00 77.00 181 LYS A N 1
ATOM 1429 C CA . LYS A 1 181 ? -8.526 14.025 18.648 1.00 77.00 181 LYS A CA 1
ATOM 1430 C C . LYS A 1 181 ? -7.624 13.471 19.755 1.00 77.00 181 LYS A C 1
ATOM 1432 O O . LYS A 1 181 ? -7.298 14.195 20.694 1.00 77.00 181 LYS A O 1
ATOM 1437 N N . SER A 1 182 ? -7.178 12.219 19.628 1.00 68.81 182 SER A N 1
ATOM 1438 C CA . SER A 1 182 ? -6.304 11.582 20.625 1.00 68.81 182 SER A CA 1
ATOM 1439 C C . SER A 1 182 ? -4.927 12.258 20.734 1.00 68.81 182 SER A C 1
ATOM 1441 O O . SER A 1 182 ? -4.403 12.433 21.838 1.00 68.81 182 SER A O 1
ATOM 1443 N N . ALA A 1 183 ? -4.371 12.714 19.607 1.00 69.06 183 ALA A N 1
ATOM 1444 C CA . ALA A 1 183 ? -3.118 13.463 19.563 1.00 69.06 183 ALA A CA 1
ATOM 1445 C C . ALA A 1 183 ? -3.265 14.846 20.222 1.00 69.06 183 ALA A C 1
ATOM 1447 O O . ALA A 1 183 ? -2.410 15.258 21.004 1.00 69.06 183 ALA A O 1
ATOM 1448 N N . GLN A 1 184 ? -4.385 15.537 19.980 1.00 66.06 184 GLN A N 1
ATOM 1449 C CA . GLN A 1 184 ? -4.691 16.828 20.609 1.00 66.06 184 GLN A CA 1
ATOM 1450 C C . GLN A 1 184 ? -4.834 16.724 22.136 1.00 66.06 184 GLN A C 1
ATOM 1452 O O . GLN A 1 184 ? -4.281 17.558 22.853 1.00 66.06 184 GLN A O 1
ATOM 1457 N N . GLN A 1 185 ? -5.524 15.698 22.649 1.00 66.12 185 GLN A N 1
ATOM 1458 C CA . GLN A 1 185 ? -5.643 15.472 24.097 1.00 66.12 185 GLN A CA 1
ATOM 1459 C C . GLN A 1 185 ? -4.307 15.088 24.742 1.00 66.12 185 GLN A C 1
ATOM 1461 O O . GLN A 1 185 ? -3.965 15.624 25.796 1.00 66.12 185 GLN A O 1
ATOM 1466 N N . SER A 1 186 ? -3.516 14.231 24.089 1.00 62.06 186 SER A N 1
ATOM 1467 C CA . SER A 1 186 ? -2.180 13.857 24.575 1.00 62.06 186 SER A CA 1
ATOM 1468 C C . SER A 1 186 ? -1.240 15.066 24.654 1.00 62.06 186 SER A C 1
ATOM 1470 O O . SER A 1 186 ? -0.498 15.217 25.625 1.00 62.06 186 SER A O 1
ATOM 1472 N N . PHE A 1 187 ? -1.306 15.963 23.666 1.00 53.06 187 PHE A N 1
ATOM 1473 C CA . PHE A 1 187 ? -0.531 17.202 23.643 1.00 53.06 187 PHE A CA 1
ATOM 1474 C C . PHE A 1 187 ? -0.984 18.196 24.725 1.00 53.06 187 PHE A C 1
ATOM 1476 O O . PHE A 1 187 ? -0.146 18.818 25.377 1.00 53.06 187 PHE A O 1
ATOM 1483 N N . ALA A 1 188 ? -2.294 18.308 24.973 1.00 53.94 188 ALA A N 1
ATOM 1484 C CA . ALA A 1 188 ? -2.839 19.151 26.037 1.00 53.94 188 ALA A CA 1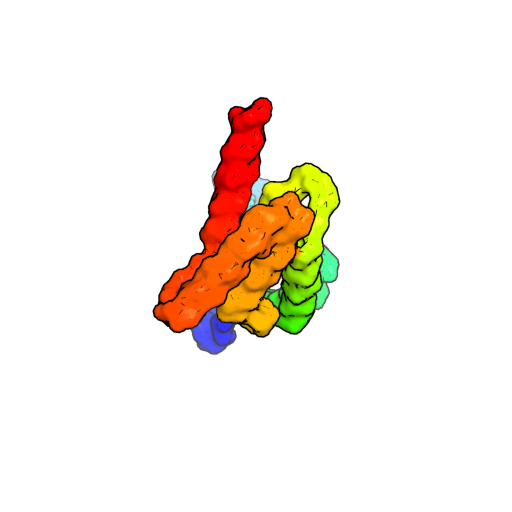
ATOM 1485 C C . ALA A 1 188 ? -2.390 18.689 27.437 1.00 53.94 188 ALA A C 1
ATOM 1487 O O . ALA A 1 188 ? -1.994 19.520 28.251 1.00 53.94 188 ALA A O 1
ATOM 1488 N N . LEU A 1 189 ? -2.365 17.374 27.690 1.00 53.56 189 LEU A N 1
ATOM 1489 C CA . LEU A 1 189 ? -1.909 16.792 28.962 1.00 53.56 189 LEU A CA 1
ATOM 1490 C C . LEU A 1 189 ? -0.400 16.976 29.213 1.00 53.56 189 LEU A C 1
ATOM 1492 O O . LEU A 1 189 ? 0.035 17.023 30.365 1.00 53.56 189 LEU A O 1
ATOM 1496 N N . GLN A 1 190 ? 0.408 17.095 28.154 1.00 47.41 190 GLN A N 1
ATOM 1497 C CA . GLN A 1 190 ? 1.850 17.351 28.256 1.00 47.41 190 GLN A CA 1
ATOM 1498 C C . GLN A 1 190 ? 2.204 18.824 28.505 1.00 47.41 190 GLN A C 1
ATOM 1500 O O . GLN A 1 190 ? 3.287 19.084 29.015 1.00 47.41 190 GLN A O 1
ATOM 1505 N N . GLN A 1 191 ? 1.327 19.780 28.173 1.00 44.34 191 GLN A N 1
ATOM 1506 C CA . GLN A 1 191 ? 1.547 21.210 28.456 1.00 44.34 191 GLN A CA 1
ATOM 1507 C C . GLN A 1 191 ? 1.043 21.653 29.836 1.00 44.34 191 GLN A C 1
ATOM 1509 O O . GLN A 1 191 ? 1.377 22.743 30.293 1.00 44.34 191 GLN A O 1
ATOM 1514 N N . SER A 1 192 ? 0.235 20.824 30.498 1.00 44.41 192 SER A N 1
ATOM 1515 C CA . SER A 1 192 ? -0.294 21.074 31.842 1.00 44.41 192 SER A CA 1
ATOM 1516 C C . SER A 1 192 ? 0.577 20.521 32.983 1.00 44.41 192 SER A C 1
ATOM 1518 O O . SER A 1 192 ? 0.140 20.575 34.130 1.00 44.41 192 SER A O 1
ATOM 1520 N N . ASN A 1 193 ? 1.774 19.994 32.684 1.00 37.97 193 ASN A N 1
ATOM 1521 C CA . ASN A 1 193 ? 2.753 19.478 33.655 1.00 37.97 193 ASN A CA 1
ATOM 1522 C C . ASN A 1 193 ? 4.062 20.269 33.625 1.00 37.97 193 ASN A C 1
ATOM 1524 O O . ASN A 1 193 ? 4.584 20.493 32.510 1.00 37.97 193 ASN A O 1
#

pLDDT: mean 76.58, std 10.18, range [37.97, 92.38]

Foldseek 3Di:
DDDDLVDDPVPDDQDAQDDQDDLCVLPPPDPDLVPDDPVSSVVNVVVNVVSQVPDPLNVDDVVCNVQCVPPRGPSSNVNSCCVPVPDDLVRLLVVLVVLLVVLLADDDPDCNLVSLVSLVVSLVVCVVSVNVCSPDCNSVLSNLNSVCVVPVVSSVVRVVVQVVCVVVVHDHDDSNVVSVVVVVVVVVVVVVD